Protein 3HRA (pdb70)

Organism: Enterococcus faecalis (strain ATCC 700802 / V583) (NCBI:txid226185)

Sequence (199 aa):
TYEVGALLEAANQRDTKKVKEILQDTTYQVDEVDTEGNTPLNIAVHNNDIEIAKALIDRGADINLQNSISDSPYLYAGAQGRTEILAYMLKHATPDLNKHNRYGGNALIPAAEKGHIDNVKLLLEDGREDIDFQNDFGYTALIEAVGLREGNQLYQDIVKLLMENGADQSIKDNSGRTAMDYANQKGYTEISKILAQYN

InterPro domains:
  IPR002110 Ankyrin repeat [PF12796] (8-69)
  IPR002110 Ankyrin repeat [PF12796] (74-129)
  IPR002110 Ankyrin repeat [PF12796] (131-200)
  IPR002110 Ankyrin repeat [PR01415] (39-54)
  IPR002110 Ankyrin repeat [PR01415] (160-174)
  IPR002110 Ankyrin repeat [PS50088] (38-70)
  IPR002110 Ankyrin repeat [PS50088] (139-176)
  IPR002110 Ankyrin repeat [SM00248] (38-67)
  IPR002110 Ankyrin repeat [SM00248] (71-101)
  IPR002110 Ankyrin repeat [SM00248] (105-135)
  IPR002110 Ankyrin repeat [SM00248] (139-173)
  IPR036770 Ankyrin repeat-containing domain superfamily [G3DSA:1.25.40.20] (1-201)
  IPR036770 Ankyrin repeat-containing domain superfamily [SSF48403] (8-200)

Radius of gyration: 18.77 Å; Cα contacts (8 Å, |Δi|>4): 342; chains: 1; bounding box: 33×46×54 Å

Nearest PDB structures (foldseek):
  3hra-assembly1_A  TM=1.005E+00  e=1.229E-31  Enterococcus faecalis
  3b95-assembly2_B  TM=6.855E-01  e=7.542E-09  Homo sapiens
  1mx4-assembly1_A  TM=7.663E-01  e=2.252E-07  Homo sapiens
  1mx6-assembly2_B  TM=8.693E-01  e=3.212E-06  Homo sapiens
  1mx2-assembly2_B  TM=8.710E-01  e=4.763E-06  Homo sapiens

CATH classification: 1.25.40.20

Foldseek 3Di:
DDDQCQLVVCLLVLPLVSNLVVLVPLPDDQQRADPFQDTSLLSCLVVLSQSSNLSSLVSPHAQCRATNQQDGSQLSCLLPQSLSSNLSCLVRHDYDQVRAGNQQHGSQQNCLLVLNQSSNVSCLVRNPDDQCDATNQQDGSLQSLQQVDDLDPSSLVSNLVSVVSPHDQCRATPVRDTSLRRCVVVVSVSNNVSVVVHD

B-factor: mean 14.29, std 10.82, range [1.72, 50.76]

Structure (mmCIF, N/CA/C/O backbone):
data_3HRA
#
_entry.id   3HRA
#
_cell.length_a   26.961
_cell.length_b   66.902
_cell.length_c   94.959
_cell.angle_alpha   90.00
_cell.angle_beta   90.00
_cell.angle_gamma   90.00
#
_symmetry.space_group_name_H-M   'P 21 21 21'
#
loop_
_entity.id
_entity.type
_entity.pdbx_description
1 polymer 'Ankyrin repeat family protein'
2 non-polymer 'CHLORIDE ION'
3 water water
#
loop_
_atom_site.group_PDB
_atom_site.id
_atom_site.type_symbol
_atom_site.label_atom_id
_atom_site.label_alt_id
_atom_site.label_comp_id
_atom_site.label_asym_id
_atom_site.label_entity_id
_atom_site.label_seq_id
_atom_site.pdbx_PDB_ins_code
_atom_site.Cartn_x
_atom_site.Cartn_y
_atom_site.Cartn_z
_atom_site.occupancy
_atom_site.B_iso_or_equiv
_atom_site.auth_seq_id
_atom_site.auth_comp_id
_atom_site.auth_asym_id
_atom_site.auth_atom_id
_atom_site.pdbx_PDB_model_num
ATOM 1 N N . THR A 1 3 ? -0.401 25.033 -37.355 1.00 29.20 3 THR A N 1
ATOM 2 C CA . THR A 1 3 ? 0.500 24.363 -38.286 1.00 17.67 3 THR A CA 1
ATOM 3 C C . THR A 1 3 ? 1.482 23.463 -37.526 1.00 16.91 3 THR A C 1
ATOM 4 O O . THR A 1 3 ? 2.446 22.934 -38.095 1.00 23.68 3 THR A O 1
ATOM 8 N N . TYR A 1 4 ? 1.217 23.268 -36.235 1.00 11.83 4 TYR A N 1
ATOM 9 C CA . TYR A 1 4 ? 2.021 22.370 -35.420 1.00 13.40 4 TYR A CA 1
ATOM 10 C C . TYR A 1 4 ? 2.032 20.954 -35.996 1.00 14.10 4 TYR A C 1
ATOM 11 O O . TYR A 1 4 ? 1.043 20.489 -36.570 1.00 20.21 4 TYR A O 1
ATOM 20 N N . GLU A 1 5 ? 3.147 20.262 -35.816 1.00 14.03 5 GLU A N 1
ATOM 21 C CA . GLU A 1 5 ? 3.251 18.878 -36.248 1.00 15.02 5 GLU A CA 1
ATOM 22 C C . GLU A 1 5 ? 2.628 17.994 -35.178 1.00 12.35 5 GLU A C 1
ATOM 23 O O . GLU A 1 5 ? 2.610 18.371 -33.993 1.00 11.29 5 GLU A O 1
ATOM 29 N N . VAL A 1 6 ? 2.107 16.830 -35.578 1.00 12.16 6 VAL A N 1
ATOM 30 C CA . VAL A 1 6 ? 1.643 15.854 -34.588 1.00 10.60 6 VAL A CA 1
ATOM 31 C C . VAL A 1 6 ? 2.774 15.582 -33.608 1.00 12.59 6 VAL A C 1
ATOM 32 O O . VAL A 1 6 ? 3.912 15.337 -34.019 1.00 14.58 6 VAL A O 1
ATOM 36 N N . GLY A 1 7 ? 2.469 15.628 -32.312 1.00 7.38 7 GLY A N 1
ATOM 37 C CA . GLY A 1 7 ? 3.468 15.348 -31.298 1.00 11.00 7 GLY A CA 1
ATOM 38 C C . GLY A 1 7 ? 3.938 16.560 -30.535 1.00 9.36 7 GLY A C 1
ATOM 39 O O . GLY A 1 7 ? 4.575 16.419 -29.493 1.00 7.14 7 GLY A O 1
ATOM 40 N N . ALA A 1 8 ? 3.632 17.753 -31.050 1.00 10.17 8 ALA A N 1
ATOM 41 C CA . ALA A 1 8 ? 4.051 18.995 -30.402 1.00 9.10 8 ALA A CA 1
ATOM 42 C C . ALA A 1 8 ? 3.581 19.067 -28.946 1.00 7.60 8 ALA A C 1
ATOM 43 O O . ALA A 1 8 ? 4.342 19.437 -28.040 1.00 6.85 8 ALA A O 1
ATOM 45 N N . LEU A 1 9 ? 2.319 18.713 -28.731 1.00 5.48 9 LEU A N 1
ATOM 46 C CA . LEU A 1 9 ? 1.701 18.829 -27.413 1.00 5.00 9 LEU A CA 1
ATOM 47 C C . LEU A 1 9 ? 2.218 17.741 -26.479 1.00 5.69 9 LEU A C 1
ATOM 48 O O . LEU A 1 9 ? 2.423 17.992 -25.301 1.00 7.21 9 LEU A O 1
ATOM 53 N N . LEU A 1 10 ? 2.428 16.532 -27.003 1.00 7.15 10 LEU A N 1
ATOM 54 C CA . LEU A 1 10 ? 3.043 15.461 -26.216 1.00 8.83 10 LEU A CA 1
ATOM 55 C C . LEU A 1 10 ? 4.422 15.882 -25.732 1.00 6.28 10 LEU A C 1
ATOM 56 O O . LEU A 1 10 ? 4.775 15.663 -24.574 1.00 5.34 10 LEU A O 1
ATOM 61 N N . GLU A 1 11 ? 5.194 16.493 -26.628 1.00 9.91 11 GLU A N 1
ATOM 62 C CA . GLU A 1 11 ? 6.535 16.957 -26.286 1.00 8.28 11 GLU A CA 1
ATOM 63 C C . GLU A 1 11 ? 6.513 18.044 -25.210 1.00 9.01 11 GLU A C 1
ATOM 64 O O . GLU A 1 11 ? 7.309 17.998 -24.269 1.00 8.27 11 GLU A O 1
ATOM 70 N N . ALA A 1 12 ? 5.610 19.013 -25.342 1.00 6.79 12 ALA A N 1
ATOM 71 C CA . ALA A 1 12 ? 5.421 20.031 -24.309 1.00 8.29 12 ALA A CA 1
ATOM 72 C C . ALA A 1 12 ? 5.019 19.436 -22.949 1.00 6.17 12 ALA A C 1
ATOM 73 O O . ALA A 1 12 ? 5.492 19.903 -21.915 1.00 6.47 12 ALA A O 1
ATOM 75 N N . ALA A 1 13 ? 4.140 18.429 -22.950 1.00 4.26 13 ALA A N 1
ATOM 76 C CA . ALA A 1 13 ? 3.751 17.773 -21.698 1.00 9.54 13 ALA A CA 1
ATOM 77 C C . ALA A 1 13 ? 4.925 17.003 -21.069 1.00 6.62 13 ALA A C 1
ATOM 78 O O . ALA A 1 13 ? 5.152 17.055 -19.845 1.00 4.77 13 ALA A O 1
ATOM 80 N N . ASN A 1 14 ? 5.668 16.274 -21.900 1.00 8.05 14 ASN A N 1
ATOM 81 C CA . ASN A 1 14 ? 6.824 15.526 -21.425 1.00 8.41 14 ASN A CA 1
ATOM 82 C C . ASN A 1 14 ? 7.846 16.459 -20.798 1.00 6.89 14 ASN A C 1
ATOM 83 O O . ASN A 1 14 ? 8.478 16.105 -19.798 1.00 10.70 14 ASN A O 1
ATOM 88 N N . GLN A 1 15 ? 7.966 17.660 -21.375 1.00 5.60 15 GLN A N 1
ATOM 89 C CA . GLN A 1 15 ? 8.897 18.693 -20.906 1.00 5.31 15 GLN A CA 1
ATOM 90 C C . GLN A 1 15 ? 8.355 19.543 -19.755 1.00 7.83 15 GLN A C 1
ATOM 91 O O . GLN A 1 15 ? 9.027 20.478 -19.303 1.00 12.10 15 GLN A O 1
ATOM 97 N N . ARG A 1 16 ? 7.159 19.198 -19.272 1.00 6.25 16 ARG A N 1
ATOM 98 C CA . ARG A 1 16 ? 6.556 19.830 -18.100 1.00 4.97 16 ARG A CA 1
ATOM 99 C C . ARG A 1 16 ? 6.428 21.324 -18.324 1.00 10.98 16 ARG A C 1
ATOM 100 O O . ARG A 1 16 ? 6.537 22.105 -17.372 1.00 13.04 16 ARG A O 1
ATOM 108 N N . ASP A 1 17 ? 6.200 21.708 -19.583 1.00 9.33 17 ASP A N 1
ATOM 109 C CA . ASP A 1 17 ? 6.287 23.105 -19.993 1.00 8.61 17 ASP A CA 1
ATOM 110 C C . ASP A 1 17 ? 4.887 23.698 -20.099 1.00 7.25 17 ASP A C 1
ATOM 111 O O . ASP A 1 17 ? 4.258 23.684 -21.157 1.00 9.01 17 ASP A O 1
ATOM 116 N N . THR A 1 18 ? 4.407 24.205 -18.970 1.00 8.95 18 THR A N 1
ATOM 117 C CA . THR A 1 18 ? 3.042 24.708 -18.861 1.00 7.88 18 THR A CA 1
ATOM 118 C C . THR A 1 18 ? 2.766 25.822 -19.891 1.00 7.90 18 THR A C 1
ATOM 119 O O . THR A 1 18 ? 1.716 25.841 -20.543 1.00 7.51 18 TH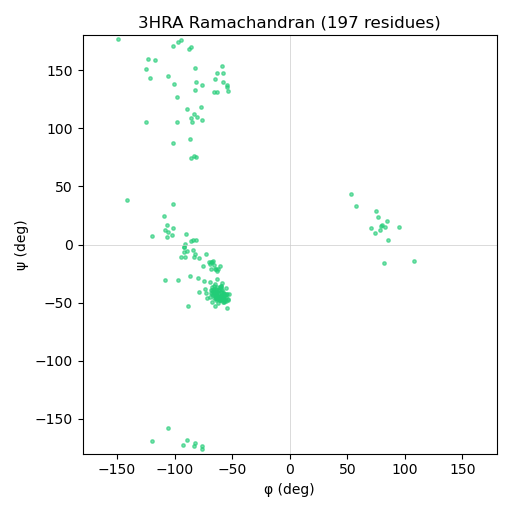R A O 1
ATOM 123 N N . LYS A 1 19 ? 3.702 26.755 -20.023 1.00 11.55 19 LYS A N 1
ATOM 124 C CA . LYS A 1 19 ? 3.521 27.869 -20.956 1.00 9.28 19 LYS A CA 1
ATOM 125 C C . LYS A 1 19 ? 3.456 27.393 -22.407 1.00 8.94 19 LYS A C 1
ATOM 126 O O . LYS A 1 19 ? 2.628 27.876 -23.183 1.00 12.21 19 LYS A O 1
ATOM 132 N N . LYS A 1 20 ? 4.320 26.451 -22.776 1.00 8.86 20 LYS A N 1
ATOM 133 C CA . LYS A 1 20 ? 4.276 25.866 -24.127 1.00 8.38 20 LYS A CA 1
ATOM 134 C C . LYS A 1 20 ? 2.967 25.117 -24.391 1.00 5.54 20 LYS A C 1
ATOM 135 O O . LYS A 1 20 ? 2.412 25.202 -25.485 1.00 4.40 20 LYS A O 1
ATOM 141 N N . VAL A 1 21 ? 2.479 24.370 -23.400 1.00 5.80 21 VAL A N 1
ATOM 142 C CA . VAL A 1 21 ? 1.168 23.721 -23.494 1.00 2.68 21 VAL A CA 1
ATOM 143 C C . VAL A 1 21 ? 0.059 24.718 -23.806 1.00 5.43 21 VAL A C 1
ATOM 144 O O . VAL A 1 21 ? -0.725 24.508 -24.729 1.00 8.19 21 VAL A O 1
ATOM 148 N N . LYS A 1 22 ? 0.019 25.822 -23.065 1.00 7.55 22 LYS A N 1
ATOM 149 C CA . LYS A 1 22 ? -1.028 26.818 -23.254 1.00 6.55 22 LYS A CA 1
ATOM 150 C C . LYS A 1 22 ? -0.899 27.509 -24.604 1.00 8.55 22 LYS A C 1
ATOM 151 O O . LYS A 1 22 ? -1.908 27.820 -25.226 1.00 8.85 22 LYS A O 1
ATOM 157 N N . GLU A 1 23 ? 0.340 27.741 -25.039 1.00 8.68 23 GLU A N 1
ATOM 158 C CA . GLU A 1 23 ? 0.617 28.286 -26.361 1.00 7.03 23 GLU A CA 1
ATOM 159 C C . GLU A 1 23 ? 0.007 27.402 -27.445 1.00 6.00 23 GLU A C 1
ATOM 160 O O . GLU A 1 23 ? -0.669 27.891 -28.339 1.00 8.66 23 GLU A O 1
ATOM 166 N N . ILE A 1 24 ? 0.259 26.097 -27.368 1.00 5.15 24 ILE A N 1
ATOM 167 C CA . ILE A 1 24 ? -0.254 25.185 -28.384 1.00 8.04 24 ILE A CA 1
ATOM 168 C C . ILE A 1 24 ? -1.780 25.116 -28.359 1.00 6.82 24 ILE A C 1
ATOM 169 O O . ILE A 1 24 ? -2.422 25.073 -29.405 1.00 7.87 24 ILE A O 1
ATOM 174 N N . LEU A 1 25 ? -2.359 25.125 -27.165 1.00 5.85 25 LEU A N 1
ATOM 175 C CA . LEU A 1 25 ? -3.805 24.965 -27.021 1.00 6.00 25 LEU A CA 1
ATOM 176 C C . LEU A 1 25 ? -4.572 26.176 -27.566 1.00 9.67 25 LEU A C 1
ATOM 177 O O . LEU A 1 25 ? -5.784 26.104 -27.806 1.00 9.99 25 LEU A O 1
ATOM 182 N N . GLN A 1 26 ? -3.865 27.282 -27.781 1.00 7.18 26 GLN A N 1
ATOM 183 C CA . GLN A 1 26 ? -4.489 28.478 -28.360 1.00 5.72 26 GLN A CA 1
ATOM 184 C C . GLN A 1 26 ? -4.876 28.224 -29.828 1.00 9.71 26 GLN A C 1
ATOM 185 O O . GLN A 1 26 ? -5.740 28.901 -30.379 1.00 9.50 26 GLN A O 1
ATOM 191 N N . ASP A 1 27 ? -4.235 27.232 -30.439 1.00 8.39 27 ASP A N 1
ATOM 192 C CA . ASP A 1 27 ? -4.571 26.776 -31.789 1.00 8.86 27 ASP A CA 1
ATOM 193 C C . ASP A 1 27 ? -5.839 25.931 -31.739 1.00 7.72 27 ASP A C 1
ATOM 194 O O . ASP A 1 27 ? -5.828 24.790 -31.255 1.00 8.05 27 ASP A O 1
ATOM 199 N N . THR A 1 28 ? -6.937 26.508 -32.240 1.00 9.45 28 THR A N 1
ATOM 200 C CA . THR A 1 28 ? -8.269 25.910 -32.124 1.00 15.84 28 THR A CA 1
ATOM 201 C C . THR A 1 28 ? -8.419 24.629 -32.936 1.00 9.62 28 THR A C 1
ATOM 202 O O . THR A 1 28 ? -9.374 23.888 -32.741 1.00 15.41 28 THR A O 1
ATOM 206 N N . THR A 1 29 ? -7.486 24.402 -33.860 1.00 14.34 29 THR A N 1
ATOM 207 C CA . THR A 1 29 ? -7.510 23.226 -34.730 1.00 13.12 29 THR A CA 1
ATOM 208 C C . THR A 1 29 ? -6.741 22.054 -34.128 1.00 15.99 29 THR A C 1
ATOM 209 O O . THR A 1 29 ? -6.826 20.937 -34.637 1.00 15.28 29 THR A O 1
ATOM 213 N N . TYR A 1 30 ? -5.993 22.296 -33.049 1.00 11.10 30 TYR A N 1
ATOM 214 C CA . TYR A 1 30 ? -5.123 21.244 -32.502 1.00 10.43 30 TYR A CA 1
ATOM 215 C C . TYR A 1 30 ? -5.896 20.033 -31.931 1.00 11.16 30 TYR A C 1
ATOM 216 O O . TYR A 1 30 ? -6.833 20.185 -31.147 1.00 13.42 30 TYR A O 1
ATOM 225 N N . GLN A 1 31 ? -5.489 18.830 -32.331 1.00 5.54 31 GLN A N 1
ATOM 226 C CA . GLN A 1 31 ? -6.088 17.606 -31.812 1.00 6.42 31 GLN A CA 1
ATOM 227 C C . GLN A 1 31 ? -5.391 17.254 -30.494 1.00 8.37 31 GLN A C 1
ATOM 228 O O . GLN A 1 31 ? -4.251 16.771 -30.490 1.00 9.08 31 GLN A O 1
ATOM 234 N N . VAL A 1 32 ? -6.071 17.490 -29.373 1.00 6.19 32 VAL A N 1
ATOM 235 C CA . VAL A 1 32 ? -5.387 17.433 -28.074 1.00 4.29 32 VAL A CA 1
ATOM 236 C C . VAL A 1 32 ? -5.081 16.010 -27.589 1.00 4.73 32 VAL A C 1
ATOM 237 O O . VAL A 1 32 ? -4.263 15.808 -26.689 1.00 11.65 32 VAL A O 1
ATOM 241 N N . ASP A 1 33 ? -5.768 15.032 -28.159 1.00 8.37 33 ASP A N 1
ATOM 242 C CA . ASP A 1 33 ? -5.607 13.659 -27.698 1.00 9.27 33 ASP A CA 1
ATOM 243 C C . ASP A 1 33 ? -4.713 12.795 -28.599 1.00 11.20 33 ASP A C 1
ATOM 244 O O . ASP A 1 33 ? -4.937 11.601 -28.741 1.00 10.19 33 ASP A O 1
ATOM 249 N N . GLU A 1 34 ? -3.687 13.393 -29.183 1.00 6.76 34 GLU A N 1
ATOM 250 C CA . GLU A 1 34 ? -2.652 12.616 -29.860 1.00 8.40 34 GLU A CA 1
ATOM 251 C C . GLU A 1 34 ? -2.014 11.653 -28.860 1.00 9.40 34 GLU A C 1
ATOM 252 O O . GLU A 1 34 ? -2.017 11.923 -27.655 1.00 8.86 34 GLU A O 1
ATOM 258 N N . VAL A 1 35 ? -1.469 10.535 -29.350 1.00 5.18 35 VAL A N 1
ATOM 259 C CA . VAL A 1 35 ? -0.896 9.538 -28.455 1.00 6.63 35 VAL A CA 1
ATOM 260 C C . VAL A 1 35 ? 0.570 9.174 -28.750 1.00 6.93 35 VAL A C 1
ATOM 261 O O . VAL A 1 35 ? 1.039 9.268 -29.897 1.00 11.17 35 VAL A O 1
ATOM 265 N N . ASP A 1 36 ? 1.280 8.780 -27.695 1.00 9.17 36 ASP A N 1
ATOM 266 C CA . ASP A 1 36 ? 2.651 8.301 -27.809 1.00 8.81 36 ASP A CA 1
ATOM 267 C C . ASP A 1 36 ? 2.712 6.781 -27.964 1.00 9.68 36 ASP A C 1
ATOM 268 O O . ASP A 1 36 ? 1.684 6.126 -28.135 1.00 8.58 36 ASP A O 1
ATOM 273 N N . THR A 1 37 ? 3.918 6.221 -27.916 1.00 6.88 37 THR A N 1
ATOM 274 C CA . THR A 1 37 ? 4.101 4.794 -28.178 1.00 7.92 37 THR A CA 1
ATOM 275 C C . THR A 1 37 ? 3.449 3.901 -27.123 1.00 8.48 37 THR A C 1
ATOM 276 O O . THR A 1 37 ? 3.239 2.704 -27.358 1.00 12.31 37 THR A O 1
ATOM 280 N N . GLU A 1 38 ? 3.148 4.481 -25.965 1.00 11.06 38 GLU A N 1
ATOM 281 C CA . GLU A 1 38 ? 2.534 3.751 -24.860 1.00 11.76 38 GLU A CA 1
ATOM 282 C C . GLU A 1 38 ? 1.034 4.041 -24.743 1.00 9.85 38 GLU A C 1
ATOM 283 O O . GLU A 1 38 ? 0.386 3.650 -23.766 1.00 9.79 38 GLU A O 1
ATOM 289 N N . GLY A 1 39 ? 0.492 4.742 -25.733 1.00 8.50 39 GLY A N 1
ATOM 290 C CA . GLY A 1 39 ? -0.926 5.048 -25.750 1.00 9.60 39 GLY A CA 1
ATOM 291 C C . GLY A 1 39 ? -1.326 6.184 -24.826 1.00 5.61 39 GLY A C 1
ATOM 292 O O . GLY A 1 39 ? -2.503 6.373 -24.564 1.00 7.66 39 GLY A O 1
ATOM 293 N N . ASN A 1 40 ? -0.340 6.919 -24.320 1.00 4.92 40 ASN A N 1
ATOM 294 C CA . ASN A 1 40 ? -0.593 8.093 -23.472 1.00 4.46 40 ASN A CA 1
ATOM 295 C C . ASN A 1 40 ? -0.908 9.356 -24.268 1.00 4.20 40 ASN A C 1
ATOM 296 O O . ASN A 1 40 ? -0.201 9.692 -25.222 1.00 5.92 40 ASN A O 1
ATOM 301 N N . THR A 1 41 ? -1.965 10.063 -23.869 1.00 4.95 41 THR A N 1
ATOM 302 C CA . THR A 1 41 ? -2.252 11.403 -24.393 1.00 5.29 41 THR A CA 1
ATOM 303 C C . THR A 1 41 ? -1.477 12.426 -23.570 1.00 6.60 41 THR A C 1
ATOM 304 O O . THR A 1 41 ? -0.925 12.082 -22.529 1.00 6.60 41 THR A O 1
ATOM 308 N N . PRO A 1 42 ? -1.438 13.696 -24.024 1.00 4.85 42 PRO A N 1
ATOM 309 C CA . PRO A 1 42 ? -0.830 14.739 -23.201 1.00 3.74 42 PRO A CA 1
ATOM 310 C C . PRO A 1 42 ? -1.476 14.798 -21.819 1.00 5.77 42 PRO A C 1
ATOM 311 O O . PRO A 1 42 ? -0.761 14.990 -20.824 1.00 6.02 42 PRO A O 1
ATOM 315 N N . LEU A 1 43 ? -2.792 14.598 -21.749 1.00 2.82 43 LEU A N 1
ATOM 316 C CA . LEU A 1 43 ? -3.470 14.644 -20.459 1.00 5.49 43 LEU A CA 1
ATOM 317 C C . LEU A 1 43 ? -2.973 13.519 -19.560 1.00 7.18 43 LEU A C 1
ATOM 318 O O . LEU A 1 43 ? -2.663 13.752 -18.401 1.00 5.18 43 LEU A O 1
ATOM 323 N N . ASN A 1 44 ? -2.875 12.306 -20.097 1.00 6.72 44 ASN A N 1
ATOM 324 C CA . ASN A 1 44 ? -2.372 11.207 -19.293 1.00 3.61 44 ASN A CA 1
ATOM 325 C C . ASN A 1 44 ? -0.945 11.472 -18.787 1.00 2.92 44 ASN A C 1
ATOM 326 O O . ASN A 1 44 ? -0.624 11.138 -17.640 1.00 4.84 44 ASN A O 1
ATOM 331 N N . ILE A 1 45 ? -0.104 12.098 -19.609 1.00 4.52 45 ILE A N 1
ATOM 332 C CA . ILE A 1 45 ? 1.263 12.420 -19.192 1.00 4.29 45 ILE A CA 1
ATOM 333 C C . ILE A 1 45 ? 1.213 13.398 -18.018 1.00 6.01 45 ILE A C 1
ATOM 334 O O . ILE A 1 45 ? 1.896 13.218 -16.999 1.00 4.73 45 ILE A O 1
ATOM 339 N N . ALA A 1 46 ? 0.387 14.428 -18.155 1.00 4.00 46 ALA A N 1
ATOM 340 C CA . ALA A 1 46 ? 0.223 15.414 -17.083 1.00 4.91 46 ALA A CA 1
ATOM 341 C C . ALA A 1 46 ? -0.266 14.779 -15.781 1.00 7.79 46 ALA A C 1
ATOM 342 O O . ALA A 1 46 ? 0.169 15.159 -14.701 1.00 5.91 46 ALA A O 1
ATOM 344 N N . VAL A 1 47 ? -1.180 13.824 -15.872 1.00 6.00 47 VAL A N 1
ATOM 345 C CA . VAL A 1 47 ? -1.703 13.186 -14.661 1.00 5.32 47 VAL A CA 1
ATOM 346 C C . VAL A 1 47 ? -0.621 12.358 -13.963 1.00 9.22 47 VAL A C 1
ATOM 347 O O . VAL A 1 47 ? -0.489 12.403 -12.741 1.00 7.30 47 VAL A O 1
ATOM 351 N N . HIS A 1 48 ? 0.152 11.616 -14.753 1.00 6.01 48 HIS A N 1
ATOM 352 C CA . HIS A 1 48 ? 1.299 10.862 -14.250 1.00 6.58 48 HIS A CA 1
ATOM 353 C C . HIS A 1 48 ? 2.299 11.783 -13.542 1.00 5.77 48 HIS A C 1
ATOM 354 O O . HIS A 1 48 ? 2.801 11.452 -12.473 1.00 11.43 48 HIS A O 1
ATOM 361 N N . ASN A 1 49 ? 2.554 12.951 -14.130 1.00 5.92 49 ASN A N 1
ATOM 362 C CA . ASN A 1 49 ? 3.490 13.935 -13.584 1.00 3.54 49 ASN A CA 1
ATOM 363 C C . ASN A 1 49 ? 2.926 14.783 -12.431 1.00 6.80 49 ASN A C 1
ATOM 364 O O . ASN A 1 49 ? 3.674 15.494 -11.741 1.00 11.54 49 ASN A O 1
ATOM 369 N N . ASN A 1 50 ? 1.613 14.697 -12.234 1.00 5.02 50 ASN A N 1
ATOM 370 C CA . ASN A 1 50 ? 0.869 15.620 -11.358 1.00 6.57 50 ASN A CA 1
ATOM 371 C C . ASN A 1 50 ? 1.110 17.092 -11.703 1.00 7.70 50 ASN A C 1
ATOM 372 O O . ASN A 1 50 ? 1.269 17.937 -10.819 1.00 8.51 50 ASN A O 1
ATOM 377 N N . ASP A 1 51 ? 1.103 17.384 -13.004 1.00 7.43 51 ASP A N 1
ATOM 378 C CA . ASP A 1 51 ? 1.138 18.756 -13.478 1.00 8.69 51 ASP A CA 1
ATOM 379 C C . ASP A 1 51 ? -0.298 19.268 -13.544 1.00 6.62 51 ASP A C 1
ATOM 380 O O . ASP A 1 51 ? -0.991 19.131 -14.560 1.00 5.59 51 ASP A O 1
ATOM 385 N N . ILE A 1 52 ? -0.730 19.855 -12.434 1.00 7.89 52 ILE A N 1
ATOM 386 C CA . ILE A 1 52 ? -2.131 20.186 -12.241 1.00 7.04 52 ILE A CA 1
ATOM 387 C C . ILE A 1 52 ? -2.632 21.236 -13.254 1.00 9.02 52 ILE A C 1
ATOM 388 O O . ILE A 1 52 ? -3.723 21.107 -13.814 1.00 6.43 52 ILE A O 1
ATOM 393 N N . GLU A 1 53 ? -1.849 22.280 -13.477 1.00 9.18 53 GLU A N 1
ATOM 394 C CA . GLU A 1 53 ? -2.305 23.350 -14.354 1.00 5.46 53 GLU A CA 1
ATOM 395 C C . GLU A 1 53 ? -2.387 22.872 -15.806 1.00 8.18 53 GLU A C 1
ATOM 396 O O . GLU A 1 53 ? -3.324 23.217 -16.528 1.00 7.50 53 GLU A O 1
ATOM 402 N N . ILE A 1 54 ? -1.413 22.065 -16.224 1.00 7.05 54 ILE A N 1
ATOM 403 C CA . ILE A 1 54 ? -1.437 21.488 -17.559 1.00 6.68 54 ILE A CA 1
ATOM 404 C C . ILE A 1 54 ? -2.682 20.614 -17.706 1.00 5.40 54 ILE A C 1
ATOM 405 O O . ILE A 1 54 ? -3.391 20.684 -18.715 1.00 5.02 54 ILE A O 1
ATOM 410 N N . ALA A 1 55 ? -2.940 19.787 -16.696 1.00 3.45 55 ALA A N 1
ATOM 411 C CA . ALA A 1 55 ? -4.087 18.890 -16.748 1.00 3.98 55 ALA A CA 1
ATOM 412 C C . ALA A 1 55 ? -5.389 19.683 -16.847 1.00 3.44 55 ALA A C 1
ATOM 413 O O . ALA A 1 55 ? -6.268 19.344 -17.642 1.00 3.53 55 ALA A O 1
ATOM 415 N N . LYS A 1 56 ? -5.525 20.731 -16.039 1.00 6.89 56 LYS A N 1
ATOM 416 C CA . LYS A 1 56 ? -6.725 21.582 -16.109 1.00 9.20 56 LYS A CA 1
ATOM 417 C C . LYS A 1 56 ? -6.871 22.211 -17.503 1.00 9.27 56 LYS A C 1
ATOM 418 O O . LYS A 1 56 ? -7.966 22.224 -18.074 1.00 7.35 56 LYS A O 1
ATOM 424 N N . ALA A 1 57 ? -5.766 22.718 -18.049 1.00 6.28 57 ALA A N 1
ATOM 425 C CA . ALA A 1 57 ? -5.790 23.333 -19.385 1.00 8.03 57 ALA A CA 1
ATOM 426 C C . ALA A 1 57 ? -6.284 22.365 -20.464 1.00 9.19 57 ALA A C 1
ATOM 427 O O . ALA A 1 57 ? -7.046 22.749 -21.363 1.00 8.04 57 ALA A O 1
ATOM 429 N N . LEU A 1 58 ? -5.843 21.115 -20.374 1.00 4.89 58 LEU A N 1
ATOM 430 C CA . LEU A 1 58 ? -6.187 20.110 -21.380 1.00 4.01 58 LEU A CA 1
ATOM 431 C C . LEU A 1 58 ? -7.647 19.700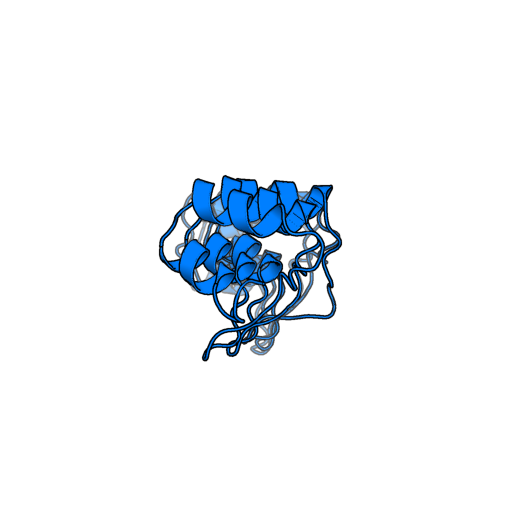 -21.238 1.00 7.87 58 LEU A C 1
ATOM 432 O O . LEU A 1 58 ? -8.350 19.543 -22.236 1.00 6.51 58 LEU A O 1
ATOM 437 N N . ILE A 1 59 ? -8.103 19.528 -19.999 1.00 5.24 59 ILE A N 1
ATOM 438 C CA . ILE A 1 59 ? -9.499 19.187 -19.751 1.00 7.23 59 ILE A CA 1
ATOM 439 C C . ILE A 1 59 ? -10.431 20.292 -20.255 1.00 8.25 59 ILE A C 1
ATOM 440 O O . ILE A 1 59 ? -11.480 20.019 -20.843 1.00 9.80 59 ILE A O 1
ATOM 445 N N . ASP A 1 60 ? -10.050 21.545 -20.032 1.00 7.62 60 ASP A N 1
ATOM 446 C CA . ASP A 1 60 ? -10.835 22.673 -20.537 1.00 7.45 60 ASP A CA 1
ATOM 447 C C . ASP A 1 60 ? -10.888 22.697 -22.062 1.00 9.13 60 ASP A C 1
ATOM 448 O O . ASP A 1 60 ? -11.837 23.215 -22.636 1.00 12.60 60 ASP A O 1
ATOM 453 N N . ARG A 1 61 ? -9.849 22.182 -22.719 1.00 7.40 61 ARG A N 1
ATOM 454 C CA . ARG A 1 61 ? -9.819 22.129 -24.185 1.00 4.44 61 ARG A CA 1
ATOM 455 C C . ARG A 1 61 ? -10.409 20.841 -24.751 1.00 10.33 61 ARG A C 1
ATOM 456 O O . ARG A 1 61 ? -10.275 20.569 -25.936 1.00 14.68 61 ARG A O 1
ATOM 464 N N . GLY A 1 62 ? -11.028 20.040 -23.895 1.00 6.20 62 GLY A N 1
ATOM 465 C CA . GLY A 1 62 ? -11.777 18.872 -24.347 1.00 8.88 62 GLY A CA 1
ATOM 466 C C . GLY A 1 62 ? -11.047 17.536 -24.353 1.00 10.38 62 GLY A C 1
ATOM 467 O O . GLY A 1 62 ? -11.526 16.585 -24.962 1.00 11.91 62 GLY A O 1
ATOM 468 N N . ALA A 1 63 ? -9.906 17.453 -23.671 1.00 8.04 63 ALA A N 1
ATOM 469 C CA . ALA A 1 63 ? -9.153 16.202 -23.578 1.00 6.60 63 ALA A CA 1
ATOM 470 C C . ALA A 1 63 ? -10.025 15.100 -22.959 1.00 8.88 63 ALA A C 1
ATOM 471 O O . ALA A 1 63 ? -10.792 15.342 -22.029 1.00 8.49 63 ALA A O 1
ATOM 473 N N . ASP A 1 64 ? -9.912 13.893 -23.492 1.00 5.90 64 ASP A N 1
ATOM 474 C CA . ASP A 1 64 ? -10.757 12.780 -23.053 1.00 7.10 64 ASP A CA 1
ATOM 475 C C . ASP A 1 64 ? -10.172 12.149 -21.794 1.00 5.80 64 ASP A C 1
ATOM 476 O O . ASP A 1 64 ? -9.094 11.552 -21.849 1.00 6.24 64 ASP A O 1
ATOM 481 N N . ILE A 1 65 ? -10.866 12.293 -20.659 1.00 5.42 65 ILE A N 1
ATOM 482 C CA . ILE A 1 65 ? -10.352 11.770 -19.399 1.00 3.59 65 ILE A CA 1
ATOM 483 C C . ILE A 1 65 ? -10.446 10.238 -19.347 1.00 5.09 65 ILE A C 1
ATOM 484 O O . ILE A 1 65 ? -9.898 9.600 -18.453 1.00 5.60 65 ILE A O 1
ATOM 489 N N . ASN A 1 66 ? -11.117 9.654 -20.331 1.00 4.78 66 ASN A N 1
ATOM 490 C CA . ASN A 1 66 ? -11.343 8.207 -20.344 1.00 2.11 66 ASN A CA 1
ATOM 491 C C . ASN A 1 66 ? -10.501 7.442 -21.379 1.00 6.66 66 ASN A C 1
ATOM 492 O O . ASN A 1 66 ? -10.682 6.247 -21.562 1.00 5.62 66 ASN A O 1
ATOM 497 N N . LEU A 1 67 ? -9.582 8.124 -22.046 1.00 7.66 67 LEU A N 1
ATOM 498 C CA . LEU A 1 67 ? -8.807 7.482 -23.113 1.00 5.77 67 LEU A CA 1
ATOM 499 C C . LEU A 1 67 ? -7.686 6.668 -22.476 1.00 7.96 67 LEU A C 1
ATOM 500 O O . LEU A 1 67 ? -6.733 7.229 -21.935 1.00 6.91 67 LEU A O 1
ATOM 505 N N . GLN A 1 68 ? -7.803 5.343 -22.554 1.00 5.79 68 GLN A N 1
ATOM 506 C CA . GLN A 1 68 ? -6.876 4.443 -21.865 1.00 6.93 68 GLN A CA 1
ATOM 507 C C . GLN A 1 68 ? -5.566 4.216 -22.612 1.00 10.30 68 GLN A C 1
ATOM 508 O O . GLN A 1 68 ? -5.550 4.050 -23.841 1.00 8.48 68 GLN A O 1
ATOM 514 N N . ASN A 1 69 ? -4.466 4.184 -21.860 1.00 7.33 69 ASN A N 1
ATOM 515 C CA . ASN A 1 69 ? -3.183 3.835 -22.457 1.00 6.66 69 ASN A CA 1
ATOM 516 C C . ASN A 1 69 ? -2.991 2.326 -22.588 1.00 7.40 69 ASN A C 1
ATOM 517 O O . ASN A 1 69 ? -3.914 1.552 -22.356 1.00 9.01 69 ASN A O 1
ATOM 522 N N . SER A 1 70 ? -1.782 1.913 -22.947 1.00 8.37 70 SER A N 1
ATOM 523 C CA . SER A 1 70 ? -1.501 0.507 -23.231 0.50 2.87 70 SER A CA 1
ATOM 524 C C . SER A 1 70 ? -1.594 -0.429 -22.033 1.00 11.24 70 SER A C 1
ATOM 525 O O . SER A 1 70 ? -1.629 -1.646 -22.208 1.00 12.17 70 SER A O 1
ATOM 528 N N . ILE A 1 71 ? -1.626 0.109 -20.818 1.00 8.32 71 ILE A N 1
ATOM 529 C CA . ILE A 1 71 ? -1.908 -0.747 -19.665 1.00 9.95 71 ILE A CA 1
ATOM 530 C C . ILE A 1 71 ? -3.290 -0.501 -19.053 1.00 6.53 71 ILE A C 1
ATOM 531 O O . ILE A 1 71 ? -3.528 -0.801 -17.882 1.00 9.14 71 ILE A O 1
ATOM 536 N N . SER A 1 72 ? -4.201 0.022 -19.869 1.00 10.08 72 SER A N 1
ATOM 537 C CA . SER A 1 72 ? -5.597 0.242 -19.472 0.60 2.17 72 SER A CA 1
ATOM 538 C C . SER A 1 72 ? -5.850 1.407 -18.524 1.00 6.16 72 SER A C 1
ATOM 539 O O . SER A 1 72 ? -6.954 1.542 -18.002 1.00 8.19 72 SER A O 1
ATOM 542 N N . ASP A 1 73 ? -4.847 2.247 -18.290 1.00 5.58 73 ASP A N 1
ATOM 543 C CA . ASP A 1 73 ? -5.019 3.443 -17.457 1.00 5.59 73 ASP A CA 1
ATOM 544 C C . ASP A 1 73 ? -5.461 4.640 -18.296 1.00 6.32 73 ASP A C 1
ATOM 545 O O . ASP A 1 73 ? -4.734 5.099 -19.181 1.00 6.25 73 ASP A O 1
ATOM 550 N N . SER A 1 74 ? -6.653 5.144 -18.023 1.00 6.29 74 SER A N 1
ATOM 551 C CA . SER A 1 74 ? -7.041 6.439 -18.552 1.00 4.89 74 SER A CA 1
ATOM 552 C C . SER A 1 74 ? -6.561 7.489 -17.551 1.00 4.49 74 SER A C 1
ATOM 553 O O . SER A 1 74 ? -6.169 7.143 -16.419 1.00 2.96 74 SER A O 1
ATOM 556 N N . PRO A 1 75 ? -6.594 8.776 -17.946 1.00 4.91 75 PRO A N 1
ATOM 557 C CA . PRO A 1 75 ? -6.264 9.855 -16.997 1.00 5.31 75 PRO A CA 1
ATOM 558 C C . PRO A 1 75 ? -7.121 9.775 -15.713 1.00 4.83 75 PRO A C 1
ATOM 559 O O . PRO A 1 75 ? -6.599 9.942 -14.606 1.00 4.07 75 PRO A O 1
ATOM 563 N N . TYR A 1 76 ? -8.419 9.509 -15.867 1.00 4.41 76 TYR A N 1
ATOM 564 C CA . TYR A 1 76 ? -9.324 9.362 -14.727 1.00 5.26 76 TYR A CA 1
ATOM 565 C C . TYR A 1 76 ? -8.948 8.193 -13.802 1.00 3.20 76 TYR A C 1
ATOM 566 O O . TYR A 1 76 ? -8.853 8.354 -12.590 1.00 4.06 76 TYR A O 1
ATOM 575 N N . LEU A 1 77 ? -8.750 7.015 -14.383 1.00 3.36 77 LEU A N 1
ATOM 576 C CA . LEU A 1 77 ? -8.432 5.839 -13.592 1.00 5.93 77 LEU A CA 1
ATOM 577 C C . LEU A 1 77 ? -7.118 6.030 -12.845 1.00 6.50 77 LEU A C 1
ATOM 578 O O . LEU A 1 77 ? -6.994 5.617 -11.692 1.00 6.60 77 LEU A O 1
ATOM 583 N N . TYR A 1 78 ? -6.147 6.658 -13.507 1.00 7.04 78 TYR A N 1
ATOM 584 C CA . TYR A 1 78 ? -4.839 6.873 -12.915 1.00 5.73 78 TYR A CA 1
ATOM 585 C C . TYR A 1 78 ? -4.909 7.939 -11.813 1.00 4.95 78 TYR A C 1
ATOM 586 O O . TYR A 1 78 ? -4.380 7.752 -10.713 1.00 7.24 78 TYR A O 1
ATOM 595 N N . ALA A 1 79 ? -5.584 9.048 -12.094 1.00 3.84 79 ALA A N 1
ATOM 596 C CA . ALA A 1 79 ? -5.733 10.100 -11.080 1.00 5.37 79 ALA A CA 1
ATOM 597 C C . ALA A 1 79 ? -6.365 9.562 -9.784 1.00 9.17 79 ALA A C 1
ATOM 598 O O . ALA A 1 79 ? -5.922 9.886 -8.683 1.00 7.79 79 ALA A O 1
ATOM 600 N N . GLY A 1 80 ? -7.405 8.742 -9.925 1.00 8.74 80 GLY A N 1
ATOM 601 C CA . GLY A 1 80 ? -8.071 8.141 -8.782 1.00 9.20 80 GLY A CA 1
ATOM 602 C C . GLY A 1 80 ? -7.185 7.183 -8.020 1.00 10.61 80 GLY A C 1
ATOM 603 O O . GLY A 1 80 ? -7.023 7.303 -6.802 1.00 12.74 80 GLY A O 1
ATOM 604 N N . ALA A 1 81 ? -6.604 6.230 -8.742 1.00 7.57 81 ALA A N 1
ATOM 605 C CA . ALA A 1 81 ? -5.733 5.217 -8.153 1.00 9.93 81 ALA A CA 1
ATOM 606 C C . ALA A 1 81 ? -4.508 5.791 -7.438 1.00 12.82 81 ALA A C 1
ATOM 607 O O . ALA A 1 81 ? -4.076 5.246 -6.428 1.00 17.07 81 ALA A O 1
ATOM 609 N N . GLN A 1 82 ? -3.944 6.872 -7.971 1.00 9.15 82 GLN A N 1
ATOM 610 C CA . GLN A 1 82 ? -2.609 7.312 -7.553 1.00 5.51 82 GLN A CA 1
ATOM 611 C C . GLN A 1 82 ? -2.604 8.583 -6.718 1.00 7.31 82 GLN A C 1
ATOM 612 O O . GLN A 1 82 ? -1.555 9.180 -6.512 1.00 10.00 82 GLN A O 1
ATOM 618 N N . GLY A 1 83 ? -3.771 8.999 -6.241 1.00 7.79 83 GLY A N 1
ATOM 619 C CA . GLY A 1 83 ? -3.836 10.068 -5.256 1.00 10.93 83 GLY A CA 1
ATOM 620 C C . GLY A 1 83 ? -3.633 11.469 -5.808 1.00 6.77 83 GLY A C 1
ATOM 621 O O . GLY A 1 83 ? -3.235 12.377 -5.080 1.00 10.06 83 GLY A O 1
ATOM 622 N N . ARG A 1 84 ? -3.894 11.653 -7.100 1.00 6.99 84 ARG A N 1
ATOM 623 C CA . ARG A 1 84 ? -3.838 12.989 -7.711 1.00 5.01 84 ARG A CA 1
ATOM 624 C C . ARG A 1 84 ? -5.139 13.707 -7.408 1.00 4.90 84 ARG A C 1
ATOM 625 O O . ARG A 1 84 ? -5.995 13.872 -8.271 1.00 8.39 84 ARG A O 1
ATOM 633 N N . THR A 1 85 ? -5.270 14.161 -6.170 1.00 7.35 85 THR A N 1
ATOM 634 C CA . THR A 1 85 ? -6.538 14.660 -5.648 1.00 6.11 85 THR A CA 1
ATOM 635 C C . THR A 1 85 ? -7.076 15.905 -6.342 1.00 7.55 85 THR A C 1
ATOM 636 O O . THR A 1 85 ? -8.259 15.977 -6.658 1.00 7.35 85 THR A O 1
ATOM 640 N N . GLU A 1 86 ? -6.215 16.898 -6.529 1.00 6.44 86 GLU A N 1
ATOM 641 C CA . GLU A 1 86 ? -6.597 18.140 -7.193 1.00 7.96 86 GLU A CA 1
ATOM 642 C C . GLU A 1 86 ? -7.104 17.876 -8.614 1.00 6.28 86 GLU A C 1
ATOM 643 O O . GLU A 1 86 ? -8.130 18.417 -9.026 1.00 8.78 86 GLU A O 1
ATOM 649 N N . ILE A 1 87 ? -6.374 17.049 -9.364 1.00 6.51 87 ILE A N 1
ATOM 650 C CA . ILE A 1 87 ? -6.785 16.728 -10.726 1.00 3.82 87 ILE A CA 1
ATOM 651 C C . ILE A 1 87 ? -8.102 15.947 -10.740 1.00 5.22 87 ILE A C 1
ATOM 652 O O . ILE A 1 87 ? -8.979 16.234 -11.544 1.00 4.32 87 ILE A O 1
ATOM 657 N N . LEU A 1 88 ? -8.245 14.987 -9.819 1.00 5.84 88 LEU A N 1
ATOM 658 C CA . LEU A 1 88 ? -9.464 14.193 -9.695 1.00 7.64 88 LEU A CA 1
ATOM 659 C C . LEU A 1 88 ? -10.667 15.069 -9.382 1.00 4.21 88 LEU A C 1
ATOM 660 O O . LEU A 1 88 ? -11.723 14.925 -10.001 1.00 5.32 88 LEU A O 1
ATOM 665 N N . ALA A 1 89 ? -10.511 15.960 -8.410 1.00 7.32 89 ALA A N 1
ATOM 666 C CA . ALA A 1 89 ? -11.580 16.903 -8.087 1.00 9.47 89 ALA A CA 1
ATOM 667 C C . ALA A 1 89 ? -12.015 17.705 -9.326 1.00 9.33 89 ALA A C 1
ATOM 668 O O . ALA A 1 89 ? -13.214 17.921 -9.558 1.00 9.96 89 ALA A O 1
ATOM 670 N N . TYR A 1 90 ? -11.038 18.154 -10.116 1.00 6.75 90 TYR A N 1
ATOM 671 C CA . TYR A 1 90 ? -11.337 18.900 -11.324 1.00 8.00 90 TYR A CA 1
ATOM 672 C C . TYR A 1 90 ? -12.098 18.036 -12.333 1.00 9.03 90 TYR A C 1
ATOM 673 O O . TYR A 1 90 ? -13.091 18.483 -12.928 1.00 9.94 90 TYR A O 1
ATOM 682 N N . MET A 1 91 ? -11.631 16.804 -12.519 1.00 5.83 91 MET A N 1
ATOM 683 C CA . MET A 1 91 ? -12.294 15.875 -13.431 1.00 7.02 91 MET A CA 1
ATOM 684 C C . MET A 1 91 ? -13.742 15.636 -13.031 1.00 8.07 91 MET A C 1
ATOM 685 O O . MET A 1 91 ? -14.621 15.614 -13.880 1.00 7.26 91 MET A O 1
ATOM 690 N N . LEU A 1 92 ? -13.982 15.448 -11.739 1.00 7.86 92 LEU A N 1
ATOM 691 C CA . LEU A 1 92 ? -15.345 15.200 -11.240 1.00 9.42 92 LEU A CA 1
ATOM 692 C C . LEU A 1 92 ? -16.279 16.405 -11.441 1.00 10.25 92 LEU A C 1
ATOM 693 O O . LEU A 1 92 ? -17.503 16.254 -11.450 1.00 14.27 92 LEU A O 1
ATOM 698 N N . LYS A 1 93 ? -15.705 17.597 -11.605 1.00 11.52 93 LYS A N 1
ATOM 699 C CA . LYS A 1 93 ? -16.503 18.802 -11.856 1.00 11.94 93 LYS A CA 1
ATOM 700 C C . LYS A 1 93 ? -16.613 19.181 -13.333 1.00 9.06 93 LYS A C 1
ATOM 701 O O . LYS A 1 93 ? -17.603 19.790 -13.744 1.00 12.03 93 LYS A O 1
ATOM 707 N N . HIS A 1 94 ? -15.585 18.873 -14.122 1.00 8.20 94 HIS A N 1
ATOM 708 C CA . HIS A 1 94 ? -15.506 19.409 -15.487 1.00 10.12 94 HIS A CA 1
ATOM 709 C C . HIS A 1 94 ? -15.472 18.380 -16.609 1.00 7.31 94 HIS A C 1
ATOM 710 O O . HIS A 1 94 ? -15.269 18.725 -17.774 1.00 10.87 94 HIS A O 1
ATOM 717 N N . ALA A 1 95 ? -15.664 17.119 -16.256 1.00 8.10 95 ALA A N 1
ATOM 718 C CA . ALA A 1 95 ? -15.662 16.054 -17.247 1.00 5.75 95 ALA A CA 1
ATOM 719 C C . ALA A 1 95 ? -16.596 14.937 -16.804 1.00 8.22 95 ALA A C 1
ATOM 720 O O . ALA A 1 95 ? -17.174 14.989 -15.713 1.00 8.34 95 ALA A O 1
ATOM 722 N N . THR A 1 96 ? -16.751 13.924 -17.649 1.00 5.98 96 THR A N 1
ATOM 723 C CA . THR A 1 96 ? -17.704 12.850 -17.374 1.00 6.79 96 THR A CA 1
ATOM 724 C C . THR A 1 96 ? -16.970 11.516 -17.412 1.00 5.62 96 THR A C 1
ATOM 725 O O . THR A 1 96 ? -16.617 11.024 -18.478 1.00 9.68 96 THR A O 1
ATOM 729 N N . PRO A 1 97 ? -16.726 10.928 -16.240 1.00 5.35 97 PRO A N 1
ATOM 730 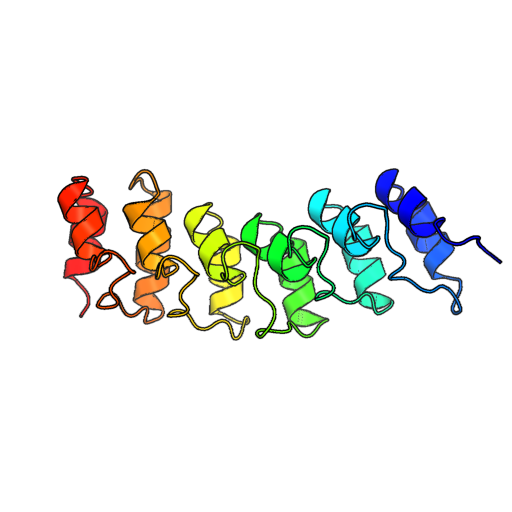C CA . PRO A 1 97 ? -16.024 9.634 -16.198 1.00 5.25 97 PRO A CA 1
ATOM 731 C C . PRO A 1 97 ? -16.850 8.537 -16.844 1.00 9.72 97 PRO A C 1
ATOM 732 O O . PRO A 1 97 ? -18.080 8.528 -16.723 1.00 8.20 97 PRO A O 1
ATOM 736 N N . ASP A 1 98 ? -16.176 7.636 -17.547 1.00 7.08 98 ASP A N 1
ATOM 737 C CA . ASP A 1 98 ? -16.824 6.479 -18.176 1.00 5.50 98 ASP A CA 1
ATOM 738 C C . ASP A 1 98 ? -16.648 5.280 -17.255 1.00 5.83 98 ASP A C 1
ATOM 739 O O . ASP A 1 98 ? -15.565 4.690 -17.189 1.00 10.53 98 ASP A O 1
ATOM 744 N N . LEU A 1 99 ? -17.707 4.887 -16.561 1.00 7.43 99 LEU A N 1
ATOM 745 C CA . LEU A 1 99 ? -17.566 3.813 -15.588 1.00 8.38 99 LEU A CA 1
ATOM 746 C C . LEU A 1 99 ? -17.602 2.397 -16.190 1.00 8.10 99 LEU A C 1
ATOM 747 O O . LEU A 1 99 ? -17.553 1.401 -15.452 1.00 13.56 99 LEU A O 1
ATOM 752 N N . ASN A 1 100 ? -17.677 2.293 -17.514 1.00 8.28 100 ASN A N 1
ATOM 753 C CA . ASN A 1 100 ? -17.511 0.996 -18.169 1.00 7.62 100 ASN A CA 1
ATOM 754 C C . ASN A 1 100 ? -16.063 0.714 -18.576 1.00 10.34 100 ASN A C 1
ATOM 755 O O . ASN A 1 100 ? -15.755 -0.364 -19.113 1.00 13.10 100 ASN A O 1
ATOM 760 N N . LYS A 1 101 ? -15.183 1.676 -18.319 1.00 9.15 101 LYS A N 1
ATOM 761 C CA . LYS A 1 101 ? -13.749 1.480 -18.536 1.00 6.03 101 LYS A CA 1
ATOM 762 C C . LYS A 1 101 ? -13.038 1.110 -17.229 1.00 7.52 101 LYS A C 1
ATOM 763 O O . LYS A 1 101 ? -13.203 1.794 -16.214 1.00 11.45 101 LYS A O 1
ATOM 769 N N . HIS A 1 102 ? -12.285 0.006 -17.248 1.00 8.22 102 HIS A N 1
ATOM 770 C CA . HIS A 1 102 ? -11.641 -0.506 -16.038 1.00 5.24 102 HIS A CA 1
ATOM 771 C C . HIS A 1 102 ? -10.129 -0.615 -16.223 1.00 4.88 102 HIS A C 1
ATOM 772 O O . HIS A 1 102 ? -9.627 -0.654 -17.367 1.00 5.77 102 HIS A O 1
ATOM 779 N N . ASN A 1 103 ? -9.405 -0.666 -15.112 1.00 5.26 103 ASN A N 1
ATOM 780 C CA . ASN A 1 103 ? -7.944 -0.755 -15.171 1.00 7.47 103 ASN A CA 1
ATOM 781 C C . ASN A 1 103 ? -7.484 -2.152 -15.544 1.00 7.75 103 ASN A C 1
ATOM 782 O O . ASN A 1 103 ? -8.315 -3.004 -15.841 1.00 7.89 103 ASN A O 1
ATOM 787 N N . ARG A 1 104 ? -6.168 -2.386 -15.553 1.00 5.75 104 ARG A N 1
ATOM 788 C CA . ARG A 1 104 ? -5.633 -3.670 -15.988 1.00 8.07 104 ARG A CA 1
ATOM 789 C C . ARG A 1 104 ? -6.101 -4.867 -15.143 1.00 6.52 104 ARG A C 1
ATOM 790 O O . ARG A 1 104 ? -5.999 -6.018 -15.578 1.00 7.77 104 ARG A O 1
ATOM 798 N N . TYR A 1 105 ? -6.589 -4.608 -13.939 1.00 9.68 105 TYR A N 1
ATOM 799 C CA . TYR A 1 105 ? -7.024 -5.698 -13.058 1.00 5.82 105 TYR A CA 1
ATOM 800 C C . TYR A 1 105 ? -8.541 -5.769 -12.978 1.00 3.74 105 TYR A C 1
ATOM 801 O O . TYR A 1 105 ? -9.097 -6.478 -12.141 1.00 8.05 105 TYR A O 1
ATOM 810 N N . GLY A 1 106 ? -9.203 -5.016 -13.850 1.00 7.70 106 GLY A N 1
ATOM 811 C CA . GLY A 1 106 ? -10.660 -5.023 -13.906 1.00 7.83 106 GLY A CA 1
ATOM 812 C C . GLY A 1 106 ? -11.305 -4.182 -12.828 1.00 7.54 106 GLY A C 1
ATOM 813 O O . GLY A 1 106 ? -12.500 -4.328 -12.547 1.00 9.47 106 GLY A O 1
ATOM 814 N N . GLY A 1 107 ? -10.506 -3.311 -12.213 1.00 9.23 107 GLY A N 1
ATOM 815 C CA . GLY A 1 107 ? -10.988 -2.436 -11.164 1.00 5.27 107 GLY A CA 1
ATOM 816 C C . GLY A 1 107 ? -11.410 -1.060 -11.676 1.00 6.47 107 GLY A C 1
ATOM 817 O O . GLY A 1 107 ? -11.265 -0.732 -12.861 1.00 7.12 107 GLY A O 1
ATOM 818 N N . ASN A 1 108 ? -11.938 -0.251 -10.764 1.00 5.61 108 ASN A N 1
ATOM 819 C CA . ASN A 1 108 ? -12.337 1.128 -11.057 1.00 4.71 108 ASN A CA 1
ATOM 820 C C . ASN A 1 108 ? -11.343 2.132 -10.457 1.00 6.16 108 ASN A C 1
ATOM 821 O O . ASN A 1 108 ? -10.193 1.782 -10.189 1.00 9.48 108 ASN A O 1
ATOM 826 N N . ALA A 1 109 ? -11.769 3.376 -10.242 1.00 5.00 109 ALA A N 1
ATOM 827 C CA . ALA A 1 109 ? -10.882 4.340 -9.586 1.00 8.02 109 ALA A CA 1
ATOM 828 C C . ALA A 1 109 ? -10.814 4.190 -8.063 1.00 12.42 109 ALA A C 1
ATOM 829 O O . ALA A 1 109 ? -9.786 4.496 -7.451 1.00 9.87 109 ALA A O 1
ATOM 831 N N . LEU A 1 110 ? -11.895 3.695 -7.463 1.00 7.14 110 LEU A N 1
ATOM 832 C CA . LEU A 1 110 ? -12.051 3.655 -6.002 1.00 6.04 110 LEU A CA 1
ATOM 833 C C . LEU A 1 110 ? -11.284 2.505 -5.321 1.00 5.71 110 LEU A C 1
ATOM 834 O O . LEU A 1 110 ? -10.689 2.684 -4.268 1.00 6.49 110 LEU A O 1
ATOM 839 N N . ILE A 1 111 ? -11.302 1.321 -5.926 1.00 8.31 111 ILE A N 1
ATOM 840 C CA . ILE A 1 111 ? -10.581 0.187 -5.357 1.00 7.87 111 ILE A CA 1
ATOM 841 C C . ILE A 1 111 ? -9.094 0.482 -5.101 1.00 6.84 111 ILE A C 1
ATOM 842 O O . ILE A 1 111 ? -8.629 0.321 -3.981 1.00 10.04 111 ILE A O 1
ATOM 847 N N . PRO A 1 112 ? -8.350 0.925 -6.136 1.00 6.32 112 PRO A N 1
ATOM 848 C CA . PRO A 1 112 ? -6.926 1.229 -5.925 1.00 5.59 112 PRO A CA 1
ATOM 849 C C . PRO A 1 112 ? -6.714 2.464 -5.045 1.00 7.70 112 PRO A C 1
ATOM 850 O O . PRO A 1 112 ? -5.735 2.517 -4.313 1.00 8.05 112 PRO A O 1
ATOM 854 N N . ALA A 1 113 ? -7.605 3.456 -5.104 1.00 6.28 113 ALA A N 1
ATOM 855 C CA . ALA A 1 113 ? -7.478 4.604 -4.202 1.00 6.04 113 ALA A CA 1
ATOM 856 C C . ALA A 1 113 ? -7.473 4.132 -2.749 1.00 7.50 113 ALA A C 1
ATOM 857 O O . ALA A 1 113 ? -6.673 4.592 -1.940 1.00 8.85 113 ALA A O 1
ATOM 859 N N . ALA A 1 114 ? -8.368 3.205 -2.419 1.00 6.63 114 ALA A N 1
ATOM 860 C CA . ALA A 1 114 ? -8.426 2.667 -1.061 1.00 7.91 114 ALA A CA 1
ATOM 861 C C . ALA A 1 114 ? -7.205 1.807 -0.724 1.00 8.62 114 ALA A C 1
ATOM 862 O O . ALA A 1 114 ? -6.638 1.954 0.357 1.00 10.16 114 ALA A O 1
ATOM 864 N N . GLU A 1 115 ? -6.800 0.927 -1.642 1.00 6.93 115 GLU A N 1
ATOM 865 C CA . GLU A 1 115 ? -5.676 0.032 -1.390 1.00 7.45 115 GLU A CA 1
ATOM 866 C C . GLU A 1 115 ? -4.416 0.838 -1.165 1.00 8.27 115 GLU A C 1
ATOM 867 O O . GLU A 1 115 ? -3.607 0.515 -0.298 1.00 9.35 115 GLU A O 1
ATOM 873 N N . LYS A 1 11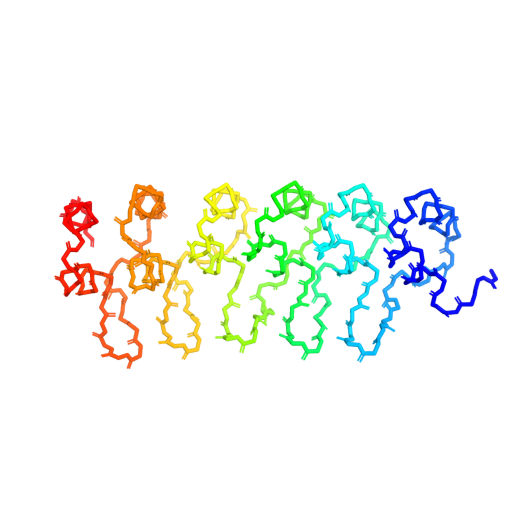6 ? -4.264 1.912 -1.941 1.00 8.95 116 LYS A N 1
ATOM 874 C CA . LYS A 1 116 ? -3.049 2.710 -1.890 1.00 8.77 116 LYS A CA 1
ATOM 875 C C . LYS A 1 116 ? -3.065 3.787 -0.811 1.00 11.75 116 LYS A C 1
ATOM 876 O O . LYS A 1 116 ? -2.104 4.556 -0.683 1.00 11.66 116 LYS A O 1
ATOM 882 N N . GLY A 1 117 ? -4.136 3.819 -0.018 1.00 6.76 117 GLY A N 1
ATOM 883 C CA . GLY A 1 117 ? -4.220 4.707 1.134 1.00 11.11 117 GLY A CA 1
ATOM 884 C C . GLY A 1 117 ? -4.580 6.150 0.844 1.00 11.53 117 GLY A C 1
ATOM 885 O O . GLY A 1 117 ? -4.379 7.025 1.684 1.00 11.16 117 GLY A O 1
ATOM 886 N N . HIS A 1 118 ? -5.109 6.409 -0.349 1.00 9.50 118 HIS A N 1
ATOM 887 C CA . HIS A 1 118 ? -5.435 7.772 -0.754 1.00 8.00 118 HIS A CA 1
ATOM 888 C C . HIS A 1 118 ? -6.813 8.168 -0.270 1.00 10.32 118 HIS A C 1
ATOM 889 O O . HIS A 1 118 ? -7.769 8.212 -1.038 1.00 10.19 118 HIS A O 1
ATOM 896 N N . ILE A 1 119 ? -6.907 8.434 1.028 1.00 11.99 119 ILE A N 1
ATOM 897 C CA . ILE A 1 119 ? -8.203 8.607 1.671 1.00 10.89 119 ILE A CA 1
ATOM 898 C C . ILE A 1 119 ? -8.960 9.834 1.144 1.00 11.88 119 ILE A C 1
ATOM 899 O O . ILE A 1 119 ? -10.187 9.818 1.040 1.00 14.01 119 ILE A O 1
ATOM 904 N N . ASP A 1 120 ? -8.237 10.892 0.796 1.00 12.45 120 ASP A N 1
ATOM 905 C CA . ASP A 1 120 ? -8.894 12.058 0.221 1.00 11.52 120 ASP A CA 1
ATOM 906 C C . ASP A 1 120 ? -9.542 11.719 -1.124 1.00 8.64 120 ASP A C 1
ATOM 907 O O . ASP A 1 120 ? -10.650 12.171 -1.411 1.00 11.68 120 ASP A O 1
ATOM 912 N N . ASN A 1 121 ? -8.885 10.882 -1.923 1.00 7.96 121 ASN A N 1
ATOM 913 C CA . ASN A 1 121 ? -9.504 10.396 -3.159 1.00 7.06 121 ASN A CA 1
ATOM 914 C C . ASN A 1 121 ? -10.748 9.543 -2.917 1.00 7.56 121 ASN A C 1
ATOM 915 O O . ASN A 1 121 ? -11.754 9.673 -3.628 1.00 7.17 121 ASN A O 1
ATOM 920 N N . VAL A 1 122 ? -10.679 8.675 -1.912 1.00 9.37 122 VAL A N 1
ATOM 921 C CA . VAL A 1 122 ? -11.836 7.870 -1.540 1.00 7.87 122 VAL A CA 1
ATOM 922 C C . VAL A 1 122 ? -13.042 8.752 -1.209 1.00 7.43 122 VAL A C 1
ATOM 923 O O . VAL A 1 122 ? -14.150 8.503 -1.686 1.00 11.67 122 VAL A O 1
ATOM 927 N N . LYS A 1 123 ? -12.813 9.778 -0.398 1.00 10.92 123 LYS A N 1
ATOM 928 C CA . LYS A 1 123 ? -13.878 10.689 0.027 1.00 10.58 123 LYS A CA 1
ATOM 929 C C . LYS A 1 123 ? -14.489 11.361 -1.169 1.00 11.03 123 LYS A C 1
ATOM 930 O O . LYS A 1 123 ? -15.712 11.430 -1.299 1.00 17.16 123 LYS A O 1
ATOM 936 N N . LEU A 1 124 ? -13.621 11.855 -2.049 1.00 12.68 124 LEU A N 1
ATOM 937 C CA . LEU A 1 124 ? -14.045 12.517 -3.270 1.00 11.53 124 LEU A CA 1
ATOM 938 C C . LEU A 1 124 ? -14.940 11.606 -4.118 1.00 11.64 124 LEU A C 1
ATOM 939 O O . LEU A 1 124 ? -16.019 12.015 -4.571 1.00 16.86 124 LEU A O 1
ATOM 944 N N . LEU A 1 125 ? -14.497 10.368 -4.330 1.00 8.20 125 LEU A N 1
ATOM 945 C CA . LEU A 1 125 ? -15.248 9.440 -5.161 1.00 9.51 125 LEU A CA 1
ATOM 946 C C . LEU A 1 125 ? -16.573 9.041 -4.499 1.00 8.54 125 LEU A C 1
ATOM 947 O O . LEU A 1 125 ? -17.596 8.909 -5.182 1.00 16.55 125 LEU A O 1
ATOM 952 N N . LEU A 1 126 ? -16.553 8.854 -3.181 1.00 12.38 126 LEU A N 1
ATOM 953 C CA . LEU A 1 126 ? -17.789 8.549 -2.464 1.00 12.18 126 LEU A CA 1
ATOM 954 C C . LEU A 1 126 ? -18.800 9.719 -2.542 1.00 16.27 126 LEU A C 1
ATOM 955 O O . LEU A 1 126 ? -19.987 9.499 -2.801 1.00 17.82 126 LEU A O 1
ATOM 960 N N . GLU A 1 127 ? -18.324 10.950 -2.348 1.00 19.49 127 GLU A N 1
ATOM 961 C CA . GLU A 1 127 ? -19.191 12.135 -2.359 1.00 14.46 127 GLU A CA 1
ATOM 962 C C . GLU A 1 127 ? -19.786 12.431 -3.731 1.00 16.93 127 GLU A C 1
ATOM 963 O O . GLU A 1 127 ? -20.993 12.648 -3.849 1.00 26.38 127 GLU A O 1
ATOM 969 N N . ASP A 1 128 ? -18.950 12.455 -4.773 1.00 21.32 128 ASP A N 1
ATOM 970 C CA . ASP A 1 128 ? -19.403 12.915 -6.093 1.00 21.54 128 ASP A CA 1
ATOM 971 C C . ASP A 1 128 ? -18.832 12.124 -7.277 1.00 19.22 128 ASP A C 1
ATOM 972 O O . ASP A 1 128 ? -18.559 12.697 -8.341 1.00 26.32 128 ASP A O 1
ATOM 977 N N . GLY A 1 129 ? -18.712 10.812 -7.099 1.00 24.98 129 GLY A N 1
ATOM 978 C CA . GLY A 1 129 ? -18.057 9.955 -8.069 1.00 25.05 129 GLY A CA 1
ATOM 979 C C . GLY A 1 129 ? -18.907 9.008 -8.908 1.00 21.64 129 GLY A C 1
ATOM 980 O O . GLY A 1 129 ? -18.517 8.702 -10.040 1.00 42.46 129 GLY A O 1
ATOM 981 N N . ARG A 1 130 ? -20.036 8.532 -8.377 1.00 22.97 130 ARG A N 1
ATOM 982 C CA . ARG A 1 130 ? -20.905 7.613 -9.121 1.00 12.63 130 ARG A CA 1
ATOM 983 C C . ARG A 1 130 ? -20.391 6.175 -9.041 1.00 11.31 130 ARG A C 1
ATOM 984 O O . ARG A 1 130 ? -21.114 5.217 -9.349 1.00 15.66 130 ARG A O 1
ATOM 992 N N . GLU A 1 131 ? -19.133 6.033 -8.629 1.00 11.09 131 GLU A N 1
ATOM 993 C CA . GLU A 1 131 ? -18.511 4.724 -8.427 1.00 9.28 131 GLU A CA 1
ATOM 994 C C . GLU A 1 131 ? -19.359 3.865 -7.475 1.00 11.91 131 GLU A C 1
ATOM 995 O O . GLU A 1 131 ? -19.840 4.347 -6.461 1.00 13.73 131 GLU A O 1
ATOM 1001 N N . ASP A 1 132 ? -19.552 2.596 -7.824 1.00 9.72 132 ASP A N 1
ATOM 1002 C CA . ASP A 1 132 ? -20.262 1.646 -6.976 1.00 9.51 132 ASP A CA 1
ATOM 1003 C C . ASP A 1 132 ? -19.312 1.207 -5.859 1.00 6.79 132 ASP A C 1
ATOM 1004 O O . ASP A 1 132 ? -18.248 0.657 -6.124 1.00 7.66 132 ASP A O 1
ATOM 1009 N N . ILE A 1 133 ? -19.674 1.480 -4.609 1.00 7.03 133 ILE A N 1
ATOM 1010 C CA . ILE A 1 133 ? -18.801 1.150 -3.488 1.00 6.09 133 ILE A CA 1
ATOM 1011 C C . ILE A 1 133 ? -18.564 -0.361 -3.391 1.00 6.84 133 ILE A C 1
ATOM 1012 O O . ILE A 1 133 ? -17.575 -0.819 -2.807 1.00 7.77 133 ILE A O 1
ATOM 1017 N N . ASP A 1 134 ? -19.460 -1.136 -3.987 1.00 7.40 134 ASP A N 1
ATOM 1018 C CA . ASP A 1 134 ? -19.386 -2.593 -3.910 1.00 5.21 134 ASP A CA 1
ATOM 1019 C C . ASP A 1 134 ? -18.816 -3.234 -5.183 1.00 8.78 134 ASP A C 1
ATOM 1020 O O . ASP A 1 134 ? -18.910 -4.450 -5.388 1.00 10.19 134 ASP A O 1
ATOM 1025 N N . PHE A 1 135 ? -18.209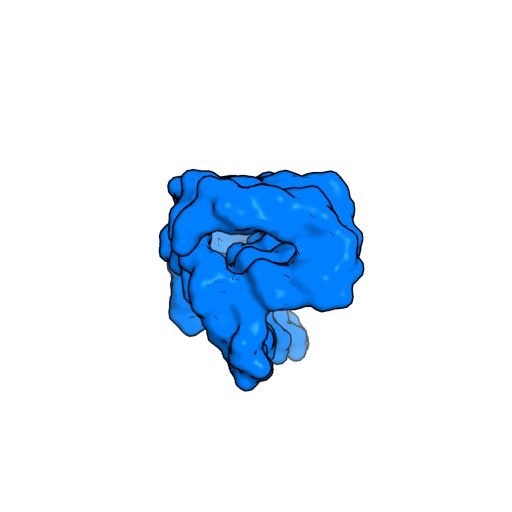 -2.414 -6.032 1.00 5.82 135 PHE A N 1
ATOM 1026 C CA . PHE A 1 135 ? -17.659 -2.924 -7.278 1.00 5.80 135 PHE A CA 1
ATOM 1027 C C . PHE A 1 135 ? -16.544 -3.911 -6.960 1.00 7.46 135 PHE A C 1
ATOM 1028 O O . PHE A 1 135 ? -15.866 -3.783 -5.940 1.00 8.11 135 PHE A O 1
ATOM 1036 N N . GLN A 1 136 ? -16.376 -4.919 -7.807 1.00 6.59 136 GLN A N 1
ATOM 1037 C CA . GLN A 1 136 ? -15.311 -5.901 -7.624 1.00 4.75 136 GLN A CA 1
ATOM 1038 C C . GLN A 1 136 ? -14.391 -5.956 -8.823 1.00 4.29 136 GLN A C 1
ATOM 1039 O O . GLN A 1 136 ? -14.838 -5.849 -9.978 1.00 8.71 136 GLN A O 1
ATOM 1045 N N . ASN A 1 137 ? -13.106 -6.160 -8.566 1.00 7.17 137 ASN A N 1
ATOM 1046 C CA . ASN A 1 137 ? -12.157 -6.367 -9.660 1.00 6.04 137 ASN A CA 1
ATOM 1047 C C . ASN A 1 137 ? -12.023 -7.846 -10.048 1.00 7.74 137 ASN A C 1
ATOM 1048 O O . ASN A 1 137 ? -12.847 -8.677 -9.628 1.00 9.19 137 ASN A O 1
ATOM 1053 N N . ASP A 1 138 ? -11.011 -8.171 -10.860 1.00 10.43 138 ASP A N 1
ATOM 1054 C CA . ASP A 1 138 ? -10.876 -9.527 -11.426 1.00 11.70 138 ASP A CA 1
ATOM 1055 C C . ASP A 1 138 ? -10.660 -10.598 -10.365 1.00 8.16 138 ASP A C 1
ATOM 1056 O O . ASP A 1 138 ? -10.939 -11.777 -10.602 1.00 11.65 138 ASP A O 1
ATOM 1061 N N . PHE A 1 139 ? -10.158 -10.173 -9.208 1.00 7.40 139 PHE A N 1
ATOM 1062 C CA . PHE A 1 139 ? -9.909 -11.062 -8.087 1.00 9.31 139 PHE A CA 1
ATOM 1063 C C . PHE A 1 139 ? -11.116 -11.197 -7.174 1.00 9.11 139 PHE A C 1
ATOM 1064 O O . PHE A 1 139 ? -11.069 -11.968 -6.222 1.00 7.70 139 PHE A O 1
ATOM 1072 N N . GLY A 1 140 ? -12.173 -10.426 -7.441 1.00 7.60 140 GLY A N 1
ATOM 1073 C CA . GLY A 1 140 ? -13.343 -10.399 -6.578 1.00 7.25 140 GLY A CA 1
ATOM 1074 C C . GLY A 1 140 ? -13.191 -9.418 -5.420 1.00 5.50 140 GLY A C 1
ATOM 1075 O O . GLY A 1 140 ? -14.070 -9.329 -4.551 1.00 9.26 140 GLY A O 1
ATOM 1076 N N . TYR A 1 141 ? -12.085 -8.678 -5.407 1.00 6.44 141 TYR A N 1
ATOM 1077 C CA . TYR A 1 141 ? -11.803 -7.755 -4.317 1.00 5.31 141 TYR A CA 1
ATOM 1078 C C . TYR A 1 141 ? -12.659 -6.515 -4.469 1.00 5.83 141 TYR A C 1
ATOM 1079 O O . TYR A 1 141 ? -12.801 -5.992 -5.565 1.00 6.64 141 TYR A O 1
ATOM 1088 N N . THR A 1 142 ? -13.207 -6.055 -3.350 1.00 7.44 142 THR A N 1
ATOM 1089 C CA . THR A 1 142 ? -13.823 -4.737 -3.259 1.00 8.23 142 THR A CA 1
ATOM 1090 C C . THR A 1 142 ? -12.790 -3.785 -2.660 1.00 6.37 142 THR A C 1
ATOM 1091 O O . THR A 1 142 ? -11.719 -4.224 -2.206 1.00 5.96 142 THR A O 1
ATOM 1095 N N . ALA A 1 143 ? -13.132 -2.504 -2.614 1.00 4.18 143 ALA A N 1
ATOM 1096 C CA . ALA A 1 143 ? -12.285 -1.504 -1.967 1.00 4.61 143 ALA A CA 1
ATOM 1097 C C . ALA A 1 143 ? -12.059 -1.881 -0.512 1.00 6.70 143 ALA A C 1
ATOM 1098 O O . ALA A 1 143 ? -10.931 -1.803 -0.010 1.00 7.59 143 ALA A O 1
ATOM 1100 N N . LEU A 1 144 ? -13.120 -2.314 0.161 1.00 4.72 144 LEU A N 1
ATOM 1101 C CA . LEU A 1 144 ? -12.995 -2.729 1.554 1.00 5.45 144 LEU A CA 1
ATOM 1102 C C . LEU A 1 144 ? -12.024 -3.901 1.741 1.00 6.44 144 LEU A C 1
ATOM 1103 O O . LEU A 1 144 ? -11.164 -3.873 2.631 1.00 7.54 144 LEU A O 1
ATOM 1108 N N . ILE A 1 145 ? -12.171 -4.935 0.922 1.00 6.23 145 ILE 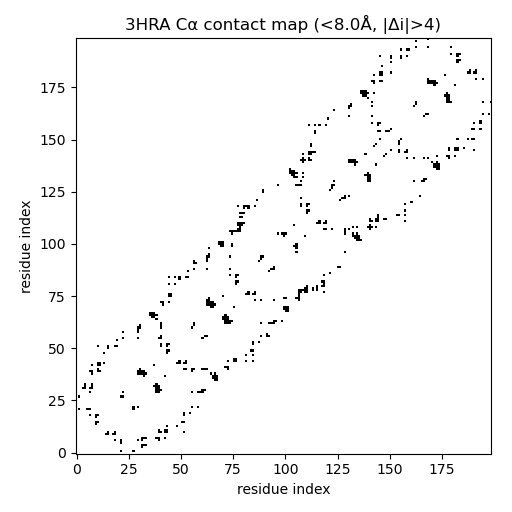A N 1
ATOM 1109 C CA . ILE A 1 145 ? -11.311 -6.105 1.014 1.00 6.28 145 ILE A CA 1
ATOM 1110 C C . ILE A 1 145 ? -9.853 -5.737 0.784 1.00 10.46 145 ILE A C 1
ATOM 1111 O O . ILE A 1 145 ? -8.977 -6.194 1.524 1.00 8.39 145 ILE A O 1
ATOM 1116 N N . GLU A 1 146 ? -9.582 -4.911 -0.225 1.00 7.68 146 GLU A N 1
ATOM 1117 C CA . GLU A 1 146 ? -8.203 -4.514 -0.487 1.00 7.08 146 GLU A CA 1
ATOM 1118 C C . GLU A 1 146 ? -7.651 -3.686 0.675 1.00 6.42 146 GLU A C 1
ATOM 1119 O O . GLU A 1 146 ? -6.511 -3.899 1.101 1.00 11.45 146 GLU A O 1
ATOM 1125 N N . ALA A 1 147 ? -8.443 -2.732 1.169 1.00 5.46 147 ALA A N 1
ATOM 1126 C CA . ALA A 1 147 ? -8.011 -1.896 2.288 1.00 7.15 147 ALA A CA 1
ATOM 1127 C C . ALA A 1 147 ? -7.666 -2.713 3.541 1.00 11.70 147 ALA A C 1
ATOM 1128 O O . ALA A 1 147 ? -6.784 -2.332 4.308 1.00 11.90 147 ALA A O 1
ATOM 1130 N N . VAL A 1 148 ? -8.368 -3.826 3.745 1.00 5.85 148 VAL A N 1
ATOM 1131 C CA . VAL A 1 148 ? -8.136 -4.698 4.898 1.00 5.17 148 VAL A CA 1
ATOM 1132 C C . VAL A 1 148 ? -7.060 -5.752 4.633 1.00 10.47 148 VAL A C 1
ATOM 1133 O O . VAL A 1 148 ? -6.093 -5.862 5.384 1.00 13.08 148 VAL A O 1
ATOM 1137 N N . GLY A 1 149 ? -7.221 -6.504 3.545 1.00 8.60 149 GLY A N 1
ATOM 1138 C CA . GLY A 1 149 ? -6.440 -7.712 3.330 1.00 8.90 149 GLY A CA 1
ATOM 1139 C C . GLY A 1 149 ? -5.095 -7.527 2.665 1.00 12.62 149 GLY A C 1
ATOM 1140 O O . GLY A 1 149 ? -4.174 -8.327 2.862 1.00 14.62 149 GLY A O 1
ATOM 1141 N N . LEU A 1 150 ? -4.967 -6.480 1.868 1.00 9.48 150 LEU A N 1
ATOM 1142 C CA . LEU A 1 150 ? -3.752 -6.300 1.096 1.00 10.72 150 LEU A CA 1
ATOM 1143 C C . LEU A 1 150 ? -2.761 -5.399 1.811 1.00 10.47 150 LEU A C 1
ATOM 1144 O O . LEU A 1 150 ? -1.614 -5.307 1.404 1.00 14.23 150 LEU A O 1
ATOM 1149 N N . ARG A 1 151 ? -3.207 -4.747 2.880 1.00 10.17 151 ARG A N 1
ATOM 1150 C CA . ARG A 1 151 ? -2.402 -3.703 3.514 1.00 10.19 151 ARG A CA 1
ATOM 1151 C C . ARG A 1 151 ? -2.062 -4.008 4.975 1.00 6.84 151 ARG A C 1
ATOM 1152 O O . ARG A 1 151 ? -2.293 -5.108 5.461 1.00 14.11 151 ARG A O 1
ATOM 1160 N N . GLU A 1 152 ? -1.531 -3.000 5.666 1.00 10.49 152 GLU A N 1
ATOM 1161 C CA . GLU A 1 152 ? -0.840 -3.181 6.947 1.00 11.81 152 GLU A CA 1
ATOM 1162 C C . GLU A 1 152 ? -1.704 -3.050 8.214 1.00 12.40 152 GLU A C 1
ATOM 1163 O O . GLU A 1 152 ? -1.203 -3.210 9.330 1.00 16.91 152 GLU A O 1
ATOM 1169 N N . GLY A 1 153 ? -2.983 -2.740 8.044 1.00 9.88 153 GLY A N 1
ATOM 1170 C CA . GLY A 1 153 ? -3.910 -2.674 9.163 1.00 9.42 153 GLY A CA 1
ATOM 1171 C C . GLY A 1 153 ? -3.718 -1.511 10.118 1.00 10.58 153 GLY A C 1
ATOM 1172 O O . GLY A 1 153 ? -4.278 -1.517 11.221 1.00 12.98 153 GLY A O 1
ATOM 1173 N N . ASN A 1 154 ? -2.933 -0.519 9.704 1.00 13.28 154 ASN A N 1
ATOM 1174 C CA . ASN A 1 154 ? -2.566 0.579 10.587 1.00 13.06 154 ASN A CA 1
ATOM 1175 C C . ASN A 1 154 ? -3.644 1.651 10.641 1.00 13.92 154 ASN A C 1
ATOM 1176 O O . ASN A 1 154 ? -4.727 1.469 10.091 1.00 12.64 154 ASN A O 1
ATOM 1181 N N . GLN A 1 155 ? -3.349 2.765 11.309 1.00 11.02 155 GLN A N 1
ATOM 1182 C CA . GLN A 1 155 ? -4.334 3.834 11.480 1.00 12.76 155 GLN A CA 1
ATOM 1183 C C . GLN A 1 155 ? -4.978 4.314 10.170 1.00 10.32 155 GLN A C 1
ATOM 1184 O O . GLN A 1 15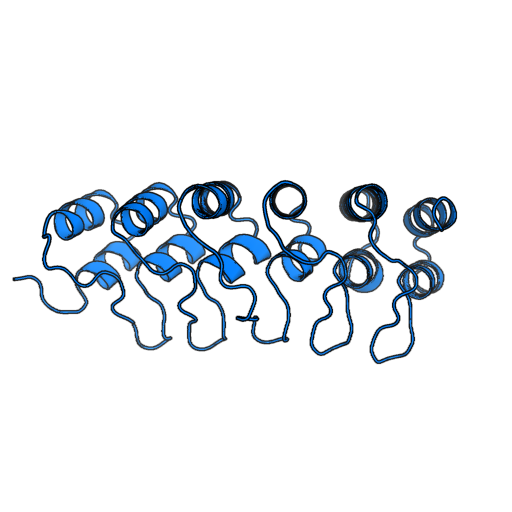5 ? -6.186 4.585 10.125 1.00 10.32 155 GLN A O 1
ATOM 1190 N N . LEU A 1 156 ? -4.163 4.471 9.135 1.00 13.15 156 LEU A N 1
ATOM 1191 C CA . LEU A 1 156 ? -4.643 4.997 7.861 1.00 9.88 156 LEU A CA 1
ATOM 1192 C C . LEU A 1 156 ? -5.699 4.054 7.299 1.00 9.35 156 LEU A C 1
ATOM 1193 O O . LEU A 1 156 ? -6.760 4.479 6.861 1.00 10.49 156 LEU A O 1
ATOM 1198 N N . TYR A 1 157 ? -5.411 2.765 7.358 1.00 9.12 157 TYR A N 1
ATOM 1199 C CA . TYR A 1 157 ? -6.335 1.769 6.809 1.00 6.46 157 TYR A CA 1
ATOM 1200 C C . TYR A 1 157 ? -7.546 1.565 7.696 1.00 8.97 157 TYR A C 1
ATOM 1201 O O . TYR A 1 157 ? -8.646 1.335 7.194 1.00 10.02 157 TYR A O 1
ATOM 1210 N N . GLN A 1 158 ? -7.361 1.728 9.005 1.00 9.85 158 GLN A N 1
ATOM 1211 C CA . GLN A 1 158 ? -8.491 1.738 9.930 1.00 11.52 158 GLN A CA 1
ATOM 1212 C C . GLN A 1 158 ? -9.422 2.875 9.523 1.00 9.65 158 GLN A C 1
ATOM 1213 O O . GLN A 1 158 ? -10.631 2.697 9.446 1.00 9.69 158 GLN A O 1
ATOM 1219 N N . ASP A 1 159 ? -8.859 4.041 9.230 1.00 8.81 159 ASP A N 1
ATOM 1220 C CA . ASP A 1 159 ? -9.679 5.191 8.839 1.00 9.85 159 ASP A CA 1
ATOM 1221 C C . ASP A 1 159 ? -10.401 4.966 7.493 1.00 8.78 159 ASP A C 1
ATOM 1222 O O . ASP A 1 159 ? -11.549 5.386 7.316 1.00 10.70 159 ASP A O 1
ATOM 1227 N N . ILE A 1 160 ? -9.725 4.316 6.553 1.00 4.07 160 ILE A N 1
ATOM 1228 C CA . ILE A 1 160 ? -10.330 4.033 5.251 1.00 7.98 160 ILE A CA 1
ATOM 1229 C C . ILE A 1 160 ? -11.458 3.020 5.411 1.00 7.91 160 ILE A C 1
ATOM 1230 O O . ILE A 1 160 ? -12.536 3.191 4.834 1.00 6.60 160 ILE A O 1
ATOM 1235 N N . VAL A 1 161 ? -11.237 2.001 6.235 1.00 4.91 161 VAL A N 1
ATOM 1236 C CA . VAL A 1 161 ? -12.305 1.044 6.542 1.00 7.22 161 VAL A CA 1
ATOM 1237 C C . VAL A 1 161 ? -13.548 1.733 7.151 1.00 6.19 161 VAL A C 1
ATOM 1238 O O . VAL A 1 161 ? -14.676 1.464 6.749 1.00 7.63 161 VAL A O 1
ATOM 1242 N N . LYS A 1 162 ? -13.333 2.617 8.120 1.00 8.15 162 LYS A N 1
ATOM 1243 C CA . LYS A 1 162 ? -14.437 3.334 8.753 1.00 8.40 162 LYS A CA 1
ATOM 1244 C C . LYS A 1 162 ? -15.218 4.190 7.751 1.00 7.50 162 LYS A C 1
ATOM 1245 O O . LYS A 1 162 ? -16.451 4.172 7.747 1.00 8.83 162 LYS A O 1
ATOM 1251 N N . LEU A 1 163 ? -14.488 4.943 6.933 1.00 6.11 163 LEU A N 1
ATOM 1252 C CA . LEU A 1 163 ? -15.053 5.763 5.858 1.00 8.97 163 LEU A CA 1
ATOM 1253 C C . LEU A 1 163 ? -15.947 4.919 4.937 1.00 7.84 163 LEU A C 1
ATOM 1254 O O . LEU A 1 163 ? -17.071 5.314 4.629 1.00 11.59 163 LEU A O 1
ATOM 1259 N N . LEU A 1 164 ? -15.450 3.758 4.508 1.00 5.81 164 LEU A N 1
ATOM 1260 C CA . LEU A 1 164 ? -16.222 2.869 3.624 1.00 9.16 164 LEU A CA 1
ATOM 1261 C C . LEU A 1 164 ? -17.488 2.347 4.302 1.00 9.71 164 LEU A C 1
ATOM 1262 O O . LEU A 1 164 ? -18.564 2.329 3.698 1.00 7.65 164 LEU A O 1
ATOM 1267 N N . MET A 1 165 ? -17.362 1.896 5.548 1.00 6.31 165 MET A N 1
ATOM 1268 C CA . MET A 1 165 ? -18.527 1.381 6.260 1.00 8.75 165 MET A CA 1
ATOM 1269 C C . MET A 1 165 ? -19.548 2.477 6.512 1.00 8.67 165 MET A C 1
ATOM 1270 O O . MET A 1 165 ? -20.748 2.237 6.475 1.00 11.95 165 MET A O 1
ATOM 1275 N N . GLU A 1 166 ? -19.073 3.688 6.776 1.00 6.70 166 GLU A N 1
ATOM 1276 C CA . GLU A 1 166 ? -19.993 4.783 7.041 1.00 8.46 166 GLU A CA 1
ATOM 1277 C C . GLU A 1 166 ? -20.733 5.192 5.772 1.00 13.10 166 GLU A C 1
ATOM 1278 O O . GLU A 1 166 ? -21.740 5.897 5.828 1.00 18.69 166 GLU A O 1
ATOM 1284 N N . ASN A 1 167 ? -20.229 4.738 4.627 1.00 9.37 167 ASN A N 1
ATOM 1285 C CA . ASN A 1 167 ? -20.858 5.040 3.360 1.00 8.45 167 ASN A CA 1
ATOM 1286 C C . ASN A 1 167 ? -21.586 3.832 2.783 1.00 10.96 167 ASN A C 1
ATOM 1287 O O . ASN A 1 167 ? -21.932 3.807 1.595 1.00 17.78 167 ASN A O 1
ATOM 1292 N N . GLY A 1 168 ? -21.827 2.840 3.638 1.00 12.40 168 GLY A N 1
ATOM 1293 C CA . GLY A 1 168 ? -22.675 1.720 3.283 1.00 14.02 168 GLY A CA 1
ATOM 1294 C C . GLY A 1 168 ? -22.014 0.586 2.521 1.00 12.95 168 GLY A C 1
ATOM 1295 O O . GLY A 1 168 ? -22.709 -0.200 1.873 1.00 13.11 168 GLY A O 1
ATOM 1296 N N . ALA A 1 169 ? -20.687 0.479 2.589 1.00 7.79 169 ALA A N 1
ATOM 1297 C CA . ALA A 1 169 ? -20.001 -0.669 1.959 1.00 9.32 169 ALA A CA 1
ATOM 1298 C C . ALA A 1 169 ? -20.578 -1.983 2.465 1.00 7.90 169 ALA A C 1
ATOM 1299 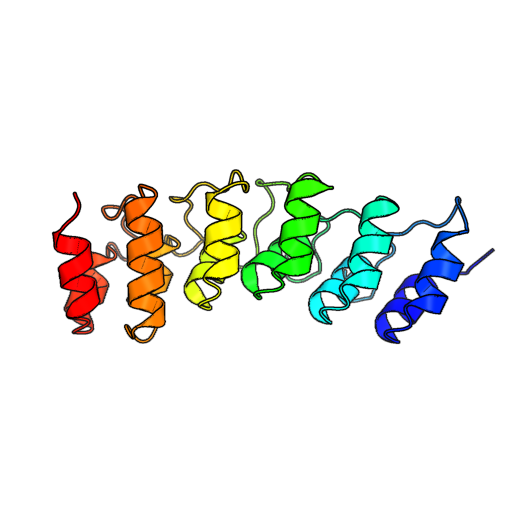O O . ALA A 1 169 ? -20.831 -2.141 3.661 1.00 11.18 169 ALA A O 1
ATOM 1301 N N . ASP A 1 170 ? -20.779 -2.930 1.554 1.00 8.92 170 ASP A N 1
ATOM 1302 C CA . ASP A 1 170 ? -21.274 -4.259 1.929 1.00 11.31 170 ASP A CA 1
ATOM 1303 C C . ASP A 1 170 ? -20.088 -5.123 2.338 1.00 7.54 170 ASP A C 1
ATOM 1304 O O . ASP A 1 170 ? -19.281 -5.523 1.501 1.00 9.40 170 ASP A O 1
ATOM 1309 N N . GLN A 1 171 ? -19.973 -5.412 3.625 1.00 8.31 171 GLN A N 1
ATOM 1310 C CA . GLN A 1 171 ? -18.838 -6.199 4.095 1.00 6.38 171 GLN A CA 1
ATOM 1311 C C . GLN A 1 171 ? -19.022 -7.716 3.962 1.00 8.00 171 GLN A C 1
ATOM 1312 O O . GLN A 1 171 ? -18.090 -8.483 4.231 1.00 10.66 171 GLN A O 1
ATOM 1318 N N . SER A 1 172 ? -20.205 -8.142 3.528 1.00 6.45 172 SER A N 1
ATOM 1319 C CA . SER A 1 172 ? -20.492 -9.568 3.384 1.00 6.63 172 SER A CA 1
ATOM 1320 C C . SER A 1 172 ? -19.982 -10.127 2.051 1.00 12.14 172 SER A C 1
ATOM 1321 O O . SER A 1 172 ? -19.949 -11.349 1.844 1.00 13.26 172 SER A O 1
ATOM 1324 N N . ILE A 1 173 ? -19.566 -9.237 1.152 1.00 9.29 173 ILE A N 1
ATOM 1325 C CA . ILE A 1 173 ? -19.088 -9.672 -0.167 1.00 8.88 173 ILE A CA 1
ATOM 1326 C C . ILE A 1 173 ? -17.834 -10.543 -0.067 1.00 9.34 173 ILE A C 1
ATOM 1327 O O . ILE A 1 173 ? -16.885 -10.193 0.619 1.00 10.73 173 ILE A O 1
ATOM 1332 N N . LYS A 1 174 ? -17.846 -11.684 -0.760 1.00 9.49 174 LYS A N 1
ATOM 1333 C CA . LYS A 1 174 ? -16.699 -12.592 -0.792 1.00 6.66 174 LYS A CA 1
ATOM 1334 C C . LYS A 1 174 ? -15.906 -12.424 -2.078 1.00 8.34 174 LYS A C 1
ATOM 1335 O O . LYS A 1 174 ? -16.476 -12.281 -3.165 1.00 10.71 174 LYS A O 1
ATOM 1341 N N . ASP A 1 175 ? -14.584 -12.429 -1.956 1.00 10.31 175 ASP A N 1
ATOM 1342 C CA . ASP A 1 175 ? -13.737 -12.433 -3.145 1.00 9.59 175 ASP A CA 1
ATOM 1343 C C . ASP A 1 175 ? -13.703 -13.818 -3.780 1.00 13.40 175 ASP A C 1
ATOM 1344 O O . ASP A 1 175 ? -14.455 -14.709 -3.367 1.00 13.16 175 ASP A O 1
ATOM 1349 N N . ASN A 1 176 ? -12.854 -13.995 -4.792 1.00 11.84 176 ASN A N 1
ATOM 1350 C CA . ASN A 1 176 ? -12.812 -15.245 -5.553 1.00 10.38 176 ASN A CA 1
ATOM 1351 C C . ASN A 1 176 ? -12.270 -16.419 -4.736 1.00 15.52 176 ASN A C 1
ATOM 1352 O O . ASN A 1 176 ? -12.428 -17.577 -5.136 1.00 19.61 176 ASN A O 1
ATOM 1357 N N . SER A 1 177 ? -11.610 -16.123 -3.615 1.00 13.95 177 SER A N 1
ATOM 1358 C CA . SER A 1 177 ? -11.149 -17.173 -2.706 1.00 15.54 177 SER A CA 1
ATOM 1359 C C . SER A 1 177 ? -12.194 -17.489 -1.641 1.00 14.72 177 SER A C 1
ATOM 1360 O O . SER A 1 177 ? -11.978 -18.344 -0.775 1.00 17.90 177 SER A O 1
ATOM 1363 N N . GLY A 1 178 ? -13.333 -16.803 -1.693 1.00 12.90 178 GLY A N 1
ATOM 1364 C CA . GLY A 1 178 ? -14.397 -17.043 -0.728 1.00 10.41 178 GLY A CA 1
ATOM 1365 C C . GLY A 1 178 ? -14.238 -16.316 0.594 1.00 12.96 178 GLY A C 1
ATOM 1366 O O . GLY A 1 178 ? -14.918 -16.634 1.569 1.00 18.25 178 GLY A O 1
ATOM 1367 N N . ARG A 1 179 ? -13.359 -15.319 0.630 1.00 12.06 179 ARG A N 1
ATOM 1368 C CA . ARG A 1 179 ? -13.079 -14.616 1.882 1.00 9.89 179 ARG A CA 1
ATOM 1369 C C . ARG A 1 179 ? -13.701 -13.217 1.923 1.00 10.25 179 ARG A C 1
ATOM 1370 O O . ARG A 1 179 ? -13.772 -12.522 0.906 1.00 12.54 179 ARG A O 1
ATOM 1378 N N . THR A 1 180 ? -14.146 -12.818 3.110 1.00 9.38 180 THR A N 1
ATOM 1379 C CA . THR A 1 180 ? -14.656 -11.475 3.324 1.00 7.71 180 THR A CA 1
ATOM 1380 C C . THR A 1 180 ? -13.598 -10.608 4.003 1.00 8.88 180 THR A C 1
ATOM 1381 O O . THR A 1 180 ? -12.560 -11.092 4.463 1.00 6.78 180 THR A O 1
ATOM 1385 N N . ALA A 1 181 ? -13.882 -9.318 4.083 1.00 7.51 181 ALA A N 1
ATOM 1386 C CA . ALA A 1 181 ? -13.012 -8.391 4.805 1.00 9.08 181 ALA A CA 1
ATOM 1387 C C . ALA A 1 181 ? -12.806 -8.814 6.279 1.00 9.29 181 ALA A C 1
ATOM 1388 O O . ALA A 1 181 ? -11.695 -8.763 6.806 1.00 8.71 181 ALA A O 1
ATOM 1390 N N . MET A 1 182 ? -13.873 -9.244 6.938 1.00 9.81 182 MET A N 1
ATOM 1391 C CA . MET A 1 182 ? -13.783 -9.722 8.315 1.00 6.33 182 MET A CA 1
ATOM 1392 C C . MET A 1 182 ? -12.840 -10.920 8.417 1.00 9.60 182 MET A C 1
ATOM 1393 O O . MET A 1 182 ? -12.055 -11.023 9.357 1.00 12.09 182 MET A O 1
ATOM 1398 N N . ASP A 1 183 ? -12.924 -11.822 7.442 1.00 9.04 183 ASP A N 1
ATOM 1399 C CA . ASP A 1 183 ? -12.040 -12.993 7.374 1.00 9.03 183 ASP A CA 1
ATOM 1400 C C . ASP A 1 183 ? -10.576 -12.584 7.341 1.00 9.95 183 ASP A C 1
ATOM 1401 O O . ASP A 1 183 ? -9.764 -13.126 8.098 1.00 11.99 183 ASP A O 1
ATOM 1406 N N . TYR A 1 184 ? -10.237 -11.626 6.475 1.00 7.40 184 TYR A N 1
ATOM 1407 C CA . TYR A 1 184 ? -8.851 -11.191 6.339 1.00 5.70 184 TYR A CA 1
ATOM 1408 C C . TYR A 1 184 ? -8.338 -10.514 7.614 1.00 8.44 184 TYR A C 1
ATOM 1409 O O . TYR A 1 184 ? -7.229 -10.793 8.062 1.00 12.05 184 TYR A O 1
ATOM 1418 N N . ALA A 1 185 ? -9.133 -9.612 8.182 1.00 9.69 185 ALA A N 1
ATOM 1419 C CA . ALA A 1 185 ? -8.712 -8.899 9.381 1.00 8.60 185 ALA A CA 1
ATOM 1420 C C . ALA A 1 185 ? -8.447 -9.879 10.518 1.00 11.77 185 ALA A C 1
ATOM 1421 O O . ALA A 1 185 ? -7.461 -9.763 11.238 1.00 13.28 185 ALA A O 1
ATOM 1423 N N . ASN A 1 186 ? -9.346 -10.842 10.673 1.00 8.25 186 ASN A N 1
ATOM 1424 C CA . ASN A 1 186 ? -9.189 -11.885 11.675 1.00 9.68 186 ASN A CA 1
ATOM 1425 C C . ASN A 1 186 ? -7.915 -12.735 11.476 1.00 6.87 186 ASN A C 1
ATOM 1426 O O . ASN A 1 186 ? -7.164 -12.975 12.431 1.00 12.62 186 ASN A O 1
ATOM 1431 N N . GLN A 1 187 ? -7.687 -13.190 10.246 1.00 9.99 187 GLN A N 1
ATOM 1432 C CA . GLN A 1 187 ? -6.509 -13.999 9.910 1.00 13.01 187 GLN A CA 1
ATOM 1433 C C . GLN A 1 187 ? -5.200 -13.264 10.181 1.00 14.63 187 GLN A C 1
ATOM 1434 O O . GLN A 1 187 ? -4.215 -13.867 10.618 1.00 19.95 187 GLN A O 1
ATOM 1440 N N . LYS A 1 188 ? -5.196 -11.961 9.929 1.00 13.21 188 LYS A N 1
ATOM 1441 C CA . LYS A 1 188 ? -3.966 -11.182 9.983 1.00 10.41 188 LYS A CA 1
ATOM 1442 C C . LYS A 1 188 ? -3.734 -10.583 11.363 1.00 9.97 188 LYS A C 1
ATOM 1443 O O . LYS A 1 188 ? -2.693 -9.992 11.627 1.00 14.99 188 LYS A O 1
ATOM 1449 N N . GLY A 1 189 ? -4.718 -10.743 12.238 1.00 11.24 189 GLY A N 1
ATOM 1450 C CA . GLY A 1 189 ? -4.627 -10.203 13.584 1.00 10.43 189 GLY A CA 1
ATOM 1451 C C . GLY A 1 189 ? -4.824 -8.698 13.628 1.00 12.88 189 GLY A C 1
ATOM 1452 O O . GLY A 1 189 ? -4.304 -8.039 14.524 1.00 15.08 189 GLY A O 1
ATOM 1453 N N . TYR A 1 190 ? -5.592 -8.157 12.677 1.00 10.79 190 TYR A N 1
ATOM 1454 C CA . TYR A 1 190 ? -5.848 -6.712 12.630 1.00 6.35 190 TYR A CA 1
ATOM 1455 C C . TYR A 1 190 ? -6.991 -6.335 13.564 1.00 8.46 190 TYR A C 1
ATOM 1456 O O . TYR A 1 190 ? -8.118 -6.082 13.129 1.00 12.69 190 TYR A O 1
ATOM 1465 N N . THR A 1 191 ? -6.683 -6.312 14.857 1.00 10.93 191 THR A N 1
ATOM 1466 C CA . THR A 1 191 ? -7.665 -6.134 15.903 1.00 7.51 191 THR A CA 1
ATOM 1467 C C . THR A 1 191 ? -8.551 -4.907 15.759 1.00 10.57 191 THR A C 1
ATOM 1468 O O . THR A 1 191 ? -9.757 -5.003 15.936 1.00 11.99 191 THR A O 1
ATOM 1472 N N . GLU A 1 192 ? -7.964 -3.751 15.472 1.00 11.53 192 GLU A N 1
ATOM 1473 C CA . GLU A 1 192 ? -8.755 -2.526 15.384 1.00 13.55 192 GLU A CA 1
ATOM 1474 C C . GLU A 1 192 ? -9.727 -2.558 14.208 1.00 10.80 192 GLU A C 1
ATOM 1475 O O . GLU A 1 192 ? -10.859 -2.108 14.331 1.00 12.34 192 GLU A O 1
ATOM 1481 N N . ILE A 1 193 ? -9.284 -3.092 13.072 1.00 8.21 193 ILE A N 1
ATOM 1482 C CA . ILE A 1 193 ? -10.183 -3.291 11.944 1.00 10.53 193 ILE A CA 1
ATOM 1483 C C . ILE A 1 193 ? -11.308 -4.270 12.277 1.00 10.97 193 ILE A C 1
ATOM 1484 O O . ILE A 1 193 ? -12.473 -4.015 11.952 1.00 7.90 193 ILE A O 1
ATOM 1489 N N . SER A 1 194 ? -10.972 -5.385 12.932 1.00 8.21 194 SER A N 1
ATOM 1490 C CA . SER A 1 194 ? -11.998 -6.371 13.296 1.00 7.67 194 SER A CA 1
ATOM 1491 C C . SER A 1 194 ? -13.099 -5.752 14.158 1.00 10.84 194 SER A C 1
ATOM 1492 O O . SER A 1 194 ? -14.285 -6.015 13.970 1.00 9.36 194 SER A O 1
ATOM 1495 N N . LYS A 1 195 ? -12.687 -4.933 15.114 1.00 8.37 195 LYS A N 1
ATOM 1496 C CA . LYS A 1 195 ? -13.608 -4.269 16.019 1.00 10.45 195 LYS A CA 1
ATOM 1497 C C . LYS A 1 195 ? -14.524 -3.316 15.239 1.00 8.03 195 LYS A C 1
ATOM 1498 O O . LYS A 1 195 ? -15.741 -3.292 15.458 1.00 12.21 195 LYS A O 1
ATOM 1504 N N . ILE A 1 196 ? -13.940 -2.538 14.336 1.00 8.98 196 ILE A N 1
ATOM 1505 C CA . ILE A 1 196 ? -14.706 -1.628 13.485 1.00 6.75 196 ILE A CA 1
ATOM 1506 C C . ILE A 1 196 ? -15.734 -2.427 12.687 1.00 9.94 196 ILE A C 1
ATOM 1507 O O . ILE A 1 196 ? -16.921 -2.095 12.667 1.00 10.51 196 ILE A O 1
ATOM 1512 N N . LEU A 1 197 ? -15.294 -3.507 12.050 1.00 9.42 197 LEU A N 1
ATOM 1513 C CA . LEU A 1 197 ? -16.202 -4.308 11.225 1.00 10.36 197 LEU A CA 1
ATOM 1514 C C . LEU A 1 197 ? -17.328 -4.942 12.045 1.00 11.86 197 LEU A C 1
ATOM 1515 O O . LEU A 1 197 ? -18.454 -5.046 11.569 1.00 16.26 197 LEU A O 1
ATOM 1520 N N . ALA A 1 198 ? -17.019 -5.365 13.274 1.00 11.96 198 ALA A N 1
ATOM 1521 C CA . ALA A 1 198 ? -18.004 -6.006 14.150 1.00 9.22 198 ALA A CA 1
ATOM 1522 C C . ALA A 1 198 ? -19.146 -5.057 14.533 1.00 12.21 198 ALA A C 1
ATOM 1523 O O . ALA A 1 198 ? -20.221 -5.497 14.930 1.00 13.08 198 ALA A O 1
ATOM 1525 N N . GLN A 1 199 ? -18.902 -3.760 14.420 1.00 10.58 199 GLN A N 1
ATOM 1526 C CA . GLN A 1 199 ? -19.896 -2.763 14.790 1.00 12.23 199 GLN A CA 1
ATOM 1527 C C . GLN A 1 199 ? -20.946 -2.471 13.722 1.00 10.03 199 GLN A C 1
ATOM 1528 O O . GLN A 1 199 ? -21.912 -1.756 13.982 1.00 16.16 199 GLN A O 1
ATOM 1534 N N . TYR A 1 200 ? -20.750 -3.013 12.524 1.00 10.45 200 TYR A N 1
ATOM 1535 C CA . TYR A 1 200 ? -21.693 -2.843 11.426 1.00 10.96 200 TYR A CA 1
ATOM 1536 C C . TYR A 1 200 ? -22.277 -4.184 11.027 1.00 14.52 200 TYR A C 1
ATOM 1537 O O . TYR A 1 200 ? -21.681 -5.234 11.298 1.00 17.31 200 TYR A O 1
ATOM 1546 N N . ASN A 1 201 ? -23.433 -4.147 10.368 1.00 13.75 201 ASN A N 1
ATOM 1547 C CA . ASN A 1 201 ? -23.996 -5.351 9.767 1.00 14.26 201 ASN A CA 1
ATOM 1548 C C . ASN A 1 201 ? -23.454 -5.547 8.359 1.00 16.84 201 ASN A C 1
ATOM 1549 O O . ASN A 1 201 ? -23.916 -6.431 7.637 1.00 29.82 201 ASN A O 1
#

Secondary structure (DSSP, 8-state):
-PPTTHHHHHHHTT-HHHHHHHHT-TT--TT---TTS--HHHHHHHHT-HHHHHHHHHTT--TT---TTS--HHHHHHHTT-HHHHHHHHHHS---TT---TTS--SHHHHHHTT-HHHHHHHHHH----TT---TTS--HHHHHHHSS--SHHHHHHHHHHHHTT--TT---TTS--HHHHHHHHT-HHHHHHHHT--

Solvent-accessible surface area: 9558 Å² total; per-residue (Å²): 171,84,148,139,23,26,0,16,106,2,1,90,109,124,52,44,173,80,0,93,80,0,14,143,27,125,117,21,119,11,22,14,79,48,133,102,18,22,0,0,0,0,11,1,0,63,49,59,24,48,80,0,0,65,16,0,12,98,72,57,8,57,4,17,47,58,15,86,81,38,22,1,0,3,6,37,0,0,12,54,22,48,38,92,1,0,23,36,0,32,157,101,31,98,5,53,55,134,69,61,23,136,115,17,2,10,0,1,5,14,0,0,29,78,9,55,34,79,0,0,81,42,2,38,129,113,3,156,20,82,28,45,55,75,14,98,92,3,46,4,1,3,2,14,0,0,11,75,67,100,11,72,111,72,5,27,65,0,0,84,32,0,11,110,72,55,9,60,14,75,32,133,8,114,72,37,86,18,0,82,57,10,0,113,105,87,55,46,100,79,0,31,109,24,0,76,120,52,185